Protein AF-U1HMB6-F1 (afdb_monomer_lite)

pLDDT: mean 84.93, std 17.5, range [31.3, 98.81]

Radius of gyration: 25.57 Å; chains: 1; bounding box: 62×65×77 Å

Organism: Endocarpon pusillum (strain Z07020 / HMAS-L-300199) (NCBI:txid1263415)

Secondary structure (DSSP, 8-state):
---TT--GGGGTTTTTTS-EEE-SSSS-EEEEE--HHHHHHHHHHHHTTTTTSEEEEEEEEE-----HHHHHHHHHHHHHHHHHHSGGGG-EEEEGGGTS-TTSS-TT-EEEEEE--SSHHHHHHHHHTTEEEGGGT-S---HHHHHHHHHHSS-SS-TTT-SEEEEEPPPEE-TTS-EEEEEEEEE-TTT--HHHHHHHHHHHHHHHTS-HHHHHHHHHHHHS--HHHHHHHSPPPGGGGSPP--S-HHHHHHHHHHHHHHHHHS---S-SS--TT--SS--SSPPPPP-S-TTTS--SS--SS-----PPPPPPPPP-------PPPPPPPP-PPPP------

InterPro domains:
  IPR023213 Chloramphenicol acetyltransferase-like domain superfamily [G3DSA:3.30.559.10] (6-239)

Foldseek 3Di:
DAPAPCDPLNCFPDCQQDWDWDPPDPWTKIKGFQDDVLVVLVVCCVQQLQLSWDKDKDKDWDDDPDDPVVLVLLLLLLLLLLCLLQVQQQWAWDFCVVPDDPDHYDRPTIMIMGTQDQDLVVSSVLSVVQEEALCVPDVDDDPQVVSLQCNWFGRLDDRRRGFKHKYWYDWDADPVRITMTMMMMIGRVSSDDPVRVVVSSVSSVVSSVDDPVVSSVSSVCSNPPDPVRSSVSDDGHPSVVDPNDDDDSVSSSVVVVCVVVVVVVPPDPPPPDDPPPPDPDQDPQADFDDPPDVVRGHRPDTRSDRDHDDDDPDDPPDPPPDDDDDDDDDDDPDDDDDDDDDDDD

Structure (mmCIF, N/CA/C/O backbone):
data_AF-U1HMB6-F1
#
_entry.id   AF-U1HMB6-F1
#
loop_
_atom_site.group_PDB
_atom_site.id
_atom_site.type_symbol
_atom_site.label_atom_id
_atom_site.label_alt_id
_atom_site.label_comp_id
_atom_site.label_asym_id
_atom_site.label_entity_id
_atom_site.label_seq_id
_atom_site.pdbx_PDB_ins_code
_atom_site.Cartn_x
_atom_site.Cartn_y
_atom_site.Cartn_z
_atom_site.occupancy
_atom_site.B_iso_or_equiv
_atom_site.auth_seq_id
_atom_site.auth_comp_id
_atom_site.auth_asym_id
_atom_site.auth_atom_id
_atom_site.pdbx_PDB_model_num
ATOM 1 N N . MET A 1 1 ? 15.240 -7.665 -30.618 1.00 34.88 1 MET A N 1
ATOM 2 C CA . MET A 1 1 ? 16.626 -7.614 -30.109 1.00 34.88 1 MET A CA 1
ATOM 3 C C . MET A 1 1 ? 16.615 -8.228 -28.729 1.00 34.88 1 MET A C 1
ATOM 5 O O . MET A 1 1 ? 16.086 -7.614 -27.807 1.00 34.88 1 MET A O 1
ATOM 9 N N . ASP A 1 2 ? 17.109 -9.459 -28.649 1.00 31.30 2 ASP A N 1
ATOM 10 C CA . ASP A 1 2 ? 17.228 -10.250 -27.429 1.00 31.30 2 ASP A CA 1
ATOM 11 C C . ASP A 1 2 ? 17.962 -9.481 -26.332 1.00 31.30 2 ASP A C 1
ATOM 13 O O . ASP A 1 2 ? 19.086 -9.016 -26.516 1.00 31.30 2 ASP A O 1
ATOM 17 N N . THR A 1 3 ? 17.316 -9.336 -25.178 1.00 43.94 3 THR A N 1
ATOM 18 C CA . THR A 1 3 ? 17.944 -8.855 -23.939 1.00 43.94 3 THR A CA 1
ATOM 19 C C . THR A 1 3 ? 18.344 -10.006 -23.020 1.00 43.94 3 THR A C 1
ATOM 21 O O . THR A 1 3 ? 18.588 -9.786 -21.833 1.00 43.94 3 THR A O 1
ATOM 24 N N . ASP A 1 4 ? 18.468 -11.218 -23.561 1.00 46.84 4 ASP A N 1
ATOM 25 C CA . ASP A 1 4 ? 19.085 -12.335 -22.857 1.00 46.84 4 ASP A CA 1
ATOM 26 C C . ASP A 1 4 ? 20.610 -12.183 -22.965 1.00 46.84 4 ASP A C 1
ATOM 28 O O . ASP A 1 4 ? 21.225 -12.448 -23.992 1.00 46.84 4 ASP A O 1
ATOM 32 N N . GLY A 1 5 ? 21.212 -11.599 -21.924 1.00 58.88 5 GLY A N 1
ATOM 33 C CA . GLY A 1 5 ? 22.651 -11.299 -21.866 1.00 58.88 5 GLY A CA 1
ATOM 34 C C . GLY A 1 5 ? 23.005 -9.838 -21.580 1.00 58.88 5 GLY A C 1
ATOM 35 O O . GLY A 1 5 ? 24.184 -9.495 -21.469 1.00 58.88 5 GLY A O 1
ATOM 36 N N . MET A 1 6 ? 22.020 -8.949 -21.407 1.00 67.94 6 MET A N 1
ATOM 37 C CA . MET A 1 6 ? 22.313 -7.572 -21.010 1.00 67.94 6 MET A CA 1
ATOM 38 C C . MET A 1 6 ? 22.805 -7.540 -19.557 1.00 67.94 6 MET A C 1
ATOM 40 O O . MET A 1 6 ? 22.020 -7.638 -18.612 1.00 67.94 6 MET A O 1
ATOM 44 N N . HIS A 1 7 ? 24.124 -7.390 -19.388 1.00 75.12 7 HIS A N 1
ATOM 45 C CA . HIS A 1 7 ? 24.775 -7.230 -18.088 1.00 75.12 7 HIS A CA 1
ATOM 46 C C . HIS A 1 7 ? 24.020 -6.197 -17.239 1.00 75.12 7 HIS A C 1
ATOM 48 O O . HIS A 1 7 ? 23.648 -5.140 -17.751 1.00 75.12 7 HIS A O 1
ATOM 54 N N . TRP A 1 8 ? 23.813 -6.472 -15.944 1.00 75.38 8 TRP A N 1
ATOM 55 C CA . TRP A 1 8 ? 22.971 -5.648 -15.062 1.00 75.38 8 TRP A CA 1
ATOM 56 C C . TRP A 1 8 ? 23.332 -4.158 -15.120 1.00 75.38 8 TRP A C 1
ATOM 58 O O . TRP A 1 8 ? 22.451 -3.307 -15.132 1.00 75.38 8 TRP A O 1
ATOM 68 N N . LEU A 1 9 ? 24.624 -3.837 -15.237 1.00 72.94 9 LEU A N 1
ATOM 69 C CA . LEU A 1 9 ? 25.104 -2.457 -15.318 1.00 72.94 9 LEU A CA 1
ATOM 70 C C . LEU A 1 9 ? 24.668 -1.745 -16.604 1.00 72.94 9 LEU A C 1
ATOM 72 O O . LEU A 1 9 ? 24.508 -0.530 -16.628 1.00 72.94 9 LEU A O 1
ATOM 76 N N . GLY A 1 10 ? 24.454 -2.506 -17.676 1.00 74.94 10 GLY A N 1
ATOM 77 C CA . GLY A 1 10 ? 23.929 -2.003 -18.935 1.00 74.94 10 GLY A CA 1
ATOM 78 C C . GLY A 1 10 ? 22.511 -1.453 -18.810 1.00 74.94 10 GLY A C 1
ATOM 79 O O . GLY A 1 10 ? 22.149 -0.619 -19.630 1.00 74.94 10 GLY A O 1
ATOM 80 N N . ARG A 1 11 ? 21.734 -1.874 -17.798 1.00 79.62 11 ARG A N 1
ATOM 81 C CA . ARG A 1 11 ? 20.360 -1.399 -17.546 1.00 79.62 11 ARG A CA 1
ATOM 82 C C . ARG A 1 11 ? 20.342 0.084 -17.143 1.00 79.62 11 ARG A C 1
ATOM 84 O O . ARG A 1 11 ? 19.414 0.807 -17.502 1.00 79.62 11 ARG A O 1
ATOM 91 N N . TYR A 1 12 ? 21.404 0.568 -16.500 1.00 73.94 12 TYR A N 1
ATOM 92 C CA . TYR A 1 12 ? 21.499 1.935 -15.988 1.00 73.94 12 TYR A CA 1
ATOM 93 C C . TYR A 1 12 ? 21.992 2.926 -17.048 1.00 73.94 12 TYR A C 1
ATOM 95 O O . TYR A 1 12 ? 22.834 2.601 -17.887 1.00 73.94 12 TYR A O 1
ATOM 103 N N . GLY A 1 13 ? 21.458 4.151 -17.011 1.00 67.56 13 GLY A N 1
ATOM 104 C CA . GLY A 1 13 ? 21.682 5.150 -18.066 1.00 67.56 13 GLY A CA 1
ATOM 105 C C . GLY A 1 13 ? 20.943 4.829 -19.373 1.00 67.56 13 GLY A C 1
ATOM 106 O O . GLY A 1 13 ? 21.277 5.364 -20.430 1.00 67.56 13 GLY A O 1
ATOM 107 N N . THR A 1 14 ? 19.950 3.934 -19.324 1.00 79.19 14 THR A N 1
ATOM 108 C CA . THR A 1 14 ? 19.118 3.559 -20.474 1.00 79.19 14 THR A CA 1
ATOM 109 C C . THR A 1 14 ? 17.634 3.744 -20.177 1.00 79.19 14 THR A C 1
ATOM 111 O O . THR A 1 14 ? 17.238 4.236 -19.128 1.00 79.19 14 THR A O 1
ATOM 114 N N . LYS A 1 15 ? 16.793 3.349 -21.134 1.00 84.44 15 LYS A N 1
ATOM 115 C CA . LYS A 1 15 ? 15.334 3.393 -21.044 1.00 84.44 15 LYS A CA 1
ATOM 116 C C . LYS A 1 15 ? 14.719 2.159 -20.359 1.00 84.44 15 LYS A C 1
ATOM 118 O O . LYS A 1 15 ? 13.517 1.957 -20.481 1.00 84.44 15 LYS A O 1
ATOM 123 N N . TYR A 1 16 ? 15.529 1.329 -19.700 1.00 87.06 16 TYR A N 1
ATOM 124 C CA . TYR A 1 16 ? 15.129 -0.002 -19.238 1.00 87.06 16 TYR A CA 1
ATOM 125 C C . TYR A 1 16 ? 13.972 0.010 -18.227 1.00 87.06 16 TYR A C 1
ATOM 127 O O . TYR A 1 16 ? 13.029 -0.757 -18.381 1.00 87.06 16 TYR A O 1
ATOM 135 N N . HIS A 1 17 ? 14.007 0.907 -17.237 1.00 89.75 17 HIS A N 1
ATOM 136 C CA . HIS A 1 17 ? 13.013 0.963 -16.154 1.00 89.75 17 HIS A CA 1
ATOM 137 C C . HIS A 1 17 ? 11.749 1.771 -16.491 1.00 89.75 17 HIS A C 1
ATOM 139 O O . HIS A 1 17 ? 10.935 2.063 -15.619 1.00 89.75 17 HIS A O 1
ATOM 145 N N . ARG A 1 18 ? 11.558 2.135 -17.761 1.00 92.44 18 ARG A N 1
ATOM 146 C CA . ARG A 1 18 ? 10.386 2.904 -18.181 1.00 92.44 18 ARG A CA 1
ATOM 147 C C . ARG A 1 18 ? 9.147 2.031 -18.197 1.00 92.44 18 ARG A C 1
ATOM 149 O O . ARG A 1 18 ? 9.210 0.876 -18.615 1.00 92.44 18 ARG A O 1
ATOM 156 N N . TRP A 1 19 ? 8.022 2.642 -17.846 1.00 95.81 19 TRP A N 1
ATOM 157 C CA . TRP A 1 19 ? 6.708 2.061 -18.070 1.00 95.81 19 TRP A CA 1
ATOM 158 C C . TRP A 1 19 ? 6.482 1.757 -19.549 1.00 95.81 19 TRP A C 1
ATOM 160 O O . TRP A 1 19 ? 6.738 2.588 -20.426 1.00 95.81 19 TRP A O 1
ATOM 170 N N . GLN A 1 20 ? 6.009 0.545 -19.792 1.00 94.81 20 GLN A N 1
ATOM 171 C CA . GLN A 1 20 ? 5.636 -0.005 -21.082 1.00 94.81 20 GLN A CA 1
ATOM 172 C C . GLN A 1 20 ? 4.167 -0.399 -21.016 1.00 94.81 20 GLN A C 1
ATOM 174 O O . GLN A 1 20 ? 3.676 -0.811 -19.966 1.00 94.81 20 GLN A O 1
ATOM 179 N N . GLN A 1 21 ? 3.479 -0.261 -22.140 1.00 94.44 21 GLN A N 1
ATOM 180 C CA . GLN A 1 21 ? 2.098 -0.689 -22.282 1.00 94.44 21 GLN A CA 1
ATOM 181 C C . GLN A 1 21 ? 2.079 -2.059 -22.958 1.00 94.44 21 GLN A C 1
ATOM 183 O O . GLN A 1 21 ? 2.761 -2.268 -23.964 1.00 94.44 21 GLN A O 1
ATOM 188 N N . LEU A 1 22 ? 1.308 -2.990 -22.406 1.00 92.38 22 LEU A N 1
ATOM 189 C CA . LEU A 1 22 ? 1.023 -4.272 -23.034 1.00 92.38 22 LEU A CA 1
ATOM 190 C C . LEU A 1 22 ? -0.261 -4.129 -23.860 1.00 92.38 22 LEU A C 1
ATOM 192 O O . LEU A 1 22 ? -1.325 -3.860 -23.313 1.00 92.38 22 LEU A O 1
ATOM 196 N N . HIS A 1 23 ? -0.162 -4.298 -25.180 1.00 79.44 23 HIS A N 1
ATOM 197 C CA . HIS A 1 23 ? -1.289 -4.130 -26.112 1.00 79.44 23 HIS A CA 1
ATOM 198 C C . HIS A 1 23 ? -2.075 -5.424 -26.382 1.00 79.44 23 HIS A C 1
ATOM 200 O O . HIS A 1 23 ? -2.928 -5.455 -27.264 1.00 79.44 23 HIS A O 1
ATOM 206 N N . ASN A 1 24 ? -1.786 -6.497 -25.644 1.00 70.50 24 ASN A N 1
ATOM 207 C CA . ASN A 1 24 ? -2.216 -7.851 -26.002 1.00 70.50 24 ASN A CA 1
ATOM 208 C C . ASN A 1 24 ? -3.304 -8.407 -25.065 1.00 70.50 24 ASN A C 1
ATOM 210 O O . ASN A 1 24 ? -3.700 -9.560 -25.212 1.00 70.50 24 ASN A O 1
ATOM 214 N N . SER A 1 25 ? -3.761 -7.616 -24.094 1.00 64.44 25 SER A N 1
ATOM 215 C CA . SER A 1 25 ? -4.743 -8.005 -23.079 1.00 64.44 25 SER A CA 1
ATOM 216 C C . SER A 1 25 ? -6.083 -7.301 -23.298 1.00 64.44 25 SER A C 1
ATOM 218 O O . SER A 1 25 ? -6.142 -6.188 -23.814 1.00 64.44 25 SER A O 1
ATOM 220 N N . SER A 1 26 ? -7.175 -7.944 -22.870 1.00 75.75 26 SER A N 1
ATOM 221 C CA . SER A 1 26 ? -8.524 -7.354 -22.832 1.00 75.75 26 SER A CA 1
ATOM 222 C C . SER A 1 26 ? -8.619 -6.120 -21.924 1.00 75.75 26 SER A C 1
ATOM 224 O O . SER A 1 26 ? -9.571 -5.353 -22.035 1.00 75.75 26 SER A O 1
ATOM 226 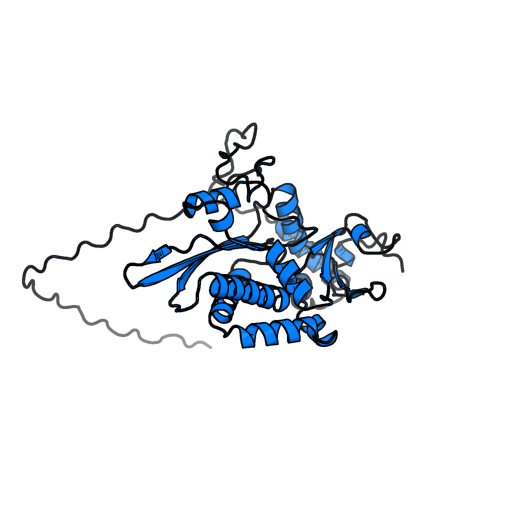N N . ALA A 1 27 ? -7.632 -5.927 -21.046 1.00 83.06 27 ALA A N 1
ATOM 227 C CA . ALA A 1 27 ? -7.462 -4.757 -20.197 1.00 83.06 27 ALA A CA 1
ATOM 228 C C . ALA A 1 27 ? -6.172 -4.005 -20.556 1.00 83.06 27 ALA A C 1
ATOM 230 O O . ALA A 1 27 ? -5.174 -4.603 -20.963 1.00 83.06 27 ALA A O 1
ATOM 231 N N . GLU A 1 28 ? -6.182 -2.683 -20.389 1.00 91.62 28 GLU A N 1
ATOM 232 C CA . GLU A 1 28 ? -4.991 -1.853 -20.550 1.00 91.62 28 GLU A CA 1
ATOM 233 C C . GLU A 1 28 ? -4.020 -2.106 -19.385 1.00 91.62 28 GLU A C 1
ATOM 235 O O . GLU A 1 28 ? -4.278 -1.691 -18.254 1.00 91.62 28 GLU A O 1
ATOM 240 N N . THR A 1 29 ? -2.892 -2.758 -19.674 1.00 94.69 29 THR A N 1
ATOM 241 C CA . THR A 1 29 ? -1.879 -3.115 -18.672 1.00 94.69 29 THR A CA 1
ATOM 242 C C . THR A 1 29 ? -0.597 -2.321 -18.891 1.00 94.69 29 THR A C 1
ATOM 244 O O . THR A 1 29 ? -0.027 -2.303 -19.984 1.00 94.69 29 THR A O 1
ATOM 247 N N . TRP A 1 30 ? -0.111 -1.690 -17.827 1.00 96.50 30 TRP A N 1
ATOM 248 C CA . TRP A 1 30 ? 1.166 -0.991 -17.778 1.00 96.50 30 TRP A CA 1
ATOM 249 C C . TRP A 1 30 ? 2.135 -1.752 -16.889 1.00 96.50 30 TRP A C 1
ATOM 251 O O . TRP A 1 30 ? 1.778 -2.188 -15.798 1.00 96.50 30 TRP A O 1
ATOM 261 N N . TYR A 1 31 ? 3.381 -1.887 -17.329 1.00 96.31 31 TYR A N 1
ATOM 262 C CA . TYR A 1 31 ? 4.401 -2.571 -16.548 1.00 96.31 31 TYR A CA 1
ATOM 263 C C . TYR A 1 31 ? 5.766 -1.897 -16.643 1.00 96.31 31 TYR A C 1
ATOM 265 O O . TYR A 1 31 ? 6.100 -1.265 -17.647 1.00 96.31 31 TYR A O 1
ATOM 273 N N . ARG A 1 32 ? 6.588 -2.060 -15.606 1.00 95.31 32 ARG A N 1
ATOM 274 C CA . ARG A 1 32 ? 8.020 -1.737 -15.655 1.00 95.31 32 ARG A CA 1
ATOM 275 C C . ARG A 1 32 ? 8.835 -2.696 -14.792 1.00 95.31 32 ARG A C 1
ATOM 277 O O . ARG A 1 32 ? 8.316 -3.185 -13.790 1.00 95.31 32 ARG A O 1
ATOM 284 N N . PRO A 1 33 ? 10.110 -2.947 -15.129 1.00 93.88 33 PRO A N 1
ATOM 285 C CA . PRO A 1 33 ? 11.001 -3.678 -14.238 1.00 93.88 33 PRO A CA 1
ATOM 286 C C . PRO A 1 33 ? 11.133 -2.972 -12.886 1.00 93.88 33 PRO A C 1
ATOM 288 O O . PRO A 1 33 ? 11.296 -1.744 -12.840 1.00 93.88 33 PRO A O 1
ATOM 291 N N . ILE A 1 34 ? 11.136 -3.756 -11.808 1.00 93.31 34 ILE A N 1
ATOM 292 C CA . ILE A 1 34 ? 11.484 -3.273 -10.471 1.00 93.31 34 ILE A CA 1
ATOM 293 C C . ILE A 1 34 ? 12.938 -2.766 -10.492 1.00 93.31 34 ILE A C 1
ATOM 295 O O . ILE A 1 34 ? 13.838 -3.386 -11.073 1.00 93.31 34 ILE A O 1
ATOM 299 N N . GLY A 1 35 ? 13.147 -1.588 -9.911 1.00 89.44 35 GLY A N 1
ATOM 300 C CA . GLY A 1 35 ? 14.435 -0.927 -9.760 1.00 89.44 35 GLY A CA 1
ATOM 301 C C . GLY A 1 35 ? 15.370 -1.660 -8.800 1.00 89.44 35 GLY A C 1
ATOM 302 O O . GLY A 1 35 ? 15.044 -2.677 -8.193 1.00 89.44 35 GLY A O 1
ATOM 303 N N . LEU A 1 36 ? 16.577 -1.137 -8.634 1.00 84.69 36 LEU A N 1
ATOM 304 C CA . LEU A 1 36 ? 17.588 -1.706 -7.753 1.00 84.69 36 LEU A CA 1
ATOM 305 C C . LEU A 1 36 ? 17.169 -1.662 -6.288 1.00 84.69 36 LEU A C 1
ATOM 307 O O . LEU A 1 36 ? 17.283 -2.665 -5.593 1.00 84.69 36 LEU A O 1
ATOM 311 N N . VAL A 1 37 ? 16.768 -0.482 -5.818 1.00 86.00 37 VAL A N 1
ATOM 312 C CA . VAL A 1 37 ? 16.394 -0.264 -4.414 1.00 86.00 37 VAL A CA 1
ATOM 313 C C . VAL A 1 37 ? 15.059 -0.932 -4.128 1.00 86.00 37 VAL A C 1
ATOM 315 O O . VAL A 1 37 ? 14.948 -1.678 -3.163 1.00 86.00 37 VAL A O 1
ATOM 318 N N . GLU A 1 38 ? 14.097 -0.743 -5.026 1.00 93.44 38 GLU A N 1
ATOM 319 C CA . GLU A 1 38 ? 12.795 -1.406 -4.991 1.00 93.44 38 GLU A CA 1
ATOM 320 C C . GLU A 1 38 ? 12.972 -2.934 -4.922 1.00 93.44 38 GLU A C 1
ATOM 322 O O . GLU A 1 38 ? 12.384 -3.590 -4.074 1.00 93.44 38 GLU A O 1
ATOM 327 N N . GLY A 1 39 ? 13.885 -3.502 -5.718 1.00 91.75 39 GLY A N 1
ATOM 328 C CA . GLY A 1 39 ? 14.157 -4.939 -5.741 1.00 91.75 39 GLY A CA 1
ATOM 329 C C . GLY A 1 39 ? 14.891 -5.470 -4.509 1.00 91.75 39 GLY A C 1
ATOM 330 O O . GLY A 1 39 ? 14.830 -6.669 -4.238 1.00 91.75 39 GLY A O 1
ATOM 331 N N . LEU A 1 40 ? 15.594 -4.616 -3.757 1.00 89.56 40 LEU A N 1
ATOM 332 C CA . LEU A 1 40 ? 16.117 -4.997 -2.442 1.00 89.56 40 LEU A CA 1
ATOM 333 C C . LEU A 1 40 ? 14.964 -5.152 -1.448 1.00 89.56 40 LEU A C 1
ATOM 335 O O . LEU A 1 40 ? 14.908 -6.172 -0.770 1.00 89.56 40 LEU A O 1
ATOM 339 N N . PHE A 1 41 ? 14.036 -4.192 -1.417 1.00 93.81 41 PHE A N 1
ATOM 340 C CA . PHE A 1 41 ? 12.875 -4.235 -0.527 1.00 93.81 41 PHE A CA 1
ATOM 341 C C . PHE A 1 41 ? 11.863 -5.319 -0.905 1.00 93.81 41 PHE A C 1
ATOM 343 O O . PHE A 1 41 ? 11.350 -5.977 -0.010 1.00 93.81 41 PHE A O 1
ATOM 350 N N . ASP A 1 42 ? 11.643 -5.587 -2.194 1.00 94.31 42 ASP A N 1
ATOM 351 C CA . ASP A 1 42 ? 10.793 -6.701 -2.645 1.00 94.31 42 ASP A CA 1
ATOM 352 C C . ASP A 1 42 ? 11.344 -8.045 -2.170 1.00 94.31 42 ASP A C 1
ATOM 354 O O . ASP A 1 42 ? 10.623 -8.865 -1.601 1.00 94.31 42 ASP A O 1
ATOM 358 N N . ARG A 1 43 ? 12.658 -8.257 -2.298 1.00 91.94 43 ARG A N 1
ATOM 359 C CA . ARG A 1 43 ? 13.297 -9.475 -1.787 1.00 91.94 43 ARG A CA 1
ATOM 360 C C . ARG A 1 43 ? 13.256 -9.552 -0.270 1.00 91.94 43 ARG A C 1
ATOM 362 O O . ARG A 1 43 ? 13.025 -10.643 0.242 1.00 91.94 43 ARG A O 1
ATOM 369 N N . ASP A 1 44 ? 13.502 -8.451 0.427 1.00 91.38 44 ASP A N 1
ATOM 370 C CA . ASP A 1 44 ? 13.476 -8.435 1.889 1.00 91.38 44 ASP A CA 1
ATOM 371 C C . ASP A 1 44 ? 12.056 -8.690 2.415 1.00 91.38 44 ASP A C 1
ATOM 373 O O . ASP A 1 44 ? 11.862 -9.531 3.283 1.00 91.38 44 ASP A O 1
ATOM 377 N N . GLY A 1 45 ? 11.036 -8.086 1.803 1.00 92.44 45 GLY A N 1
ATOM 378 C CA . GLY A 1 45 ? 9.633 -8.351 2.113 1.00 92.44 45 GLY A CA 1
ATOM 379 C C . GLY A 1 45 ? 9.224 -9.801 1.838 1.00 92.44 45 GLY A C 1
ATOM 380 O O . GLY A 1 45 ? 8.584 -10.424 2.681 1.00 92.44 45 GLY A O 1
ATOM 381 N N . MET A 1 46 ? 9.623 -10.380 0.698 1.00 92.00 46 MET A N 1
ATOM 382 C CA . MET A 1 46 ? 9.280 -11.769 0.357 1.00 92.00 46 MET A CA 1
ATOM 383 C C . MET A 1 46 ? 9.979 -12.807 1.243 1.00 92.00 46 MET A C 1
ATOM 385 O O . MET A 1 46 ? 9.344 -13.774 1.650 1.00 92.00 46 MET A O 1
ATOM 389 N N . HIS A 1 47 ? 11.277 -12.649 1.524 1.00 91.06 47 HIS A N 1
ATOM 390 C CA . HIS A 1 47 ? 12.047 -13.648 2.285 1.00 91.06 47 HIS A CA 1
ATOM 391 C C . HIS A 1 47 ? 12.049 -13.382 3.796 1.00 91.06 47 HIS A C 1
ATOM 393 O O . HIS A 1 47 ? 12.293 -14.296 4.581 1.00 91.06 47 HIS A O 1
ATOM 399 N N . GLY A 1 48 ? 11.809 -12.136 4.197 1.00 91.81 48 GLY A N 1
ATOM 400 C CA . GLY A 1 48 ? 11.690 -11.695 5.583 1.00 91.81 48 GLY A CA 1
ATOM 401 C C . GLY A 1 48 ? 10.253 -11.680 6.095 1.00 91.81 48 GLY A C 1
ATOM 402 O O . GLY A 1 48 ? 10.034 -11.235 7.212 1.00 91.81 48 GLY A O 1
ATOM 403 N N . GLU A 1 49 ? 9.278 -12.161 5.316 1.00 94.56 49 GLU A N 1
ATOM 404 C CA . GLU A 1 49 ? 7.856 -12.185 5.698 1.00 94.56 49 GLU A CA 1
ATOM 405 C C . GLU A 1 49 ? 7.326 -10.791 6.088 1.00 94.56 49 GLU A C 1
ATOM 407 O O . GLU A 1 49 ? 6.601 -10.628 7.062 1.00 94.56 49 GLU A O 1
ATOM 412 N N . GLY A 1 50 ? 7.705 -9.766 5.320 1.00 92.44 50 GLY A N 1
ATOM 413 C CA . GLY A 1 50 ? 7.243 -8.391 5.516 1.00 92.44 50 GLY A CA 1
ATOM 414 C C . GLY A 1 50 ? 8.002 -7.587 6.575 1.00 92.44 50 GLY A C 1
ATOM 415 O O . GLY A 1 50 ? 7.594 -6.471 6.877 1.00 92.44 50 GLY A O 1
ATOM 416 N N . THR A 1 51 ? 9.132 -8.072 7.110 1.00 88.69 51 THR A N 1
ATOM 417 C CA . THR A 1 51 ? 9.926 -7.329 8.119 1.00 88.69 51 THR A CA 1
ATOM 418 C C . THR A 1 51 ? 10.369 -5.937 7.679 1.00 88.69 51 THR A C 1
ATOM 420 O O . THR A 1 51 ? 10.610 -5.077 8.523 1.00 88.69 51 THR A O 1
ATOM 423 N N . ALA A 1 52 ? 10.511 -5.725 6.371 1.00 90.00 52 ALA A N 1
ATOM 424 C CA . ALA A 1 52 ? 10.874 -4.436 5.800 1.00 90.00 52 ALA A CA 1
ATOM 425 C C . ALA A 1 52 ? 9.674 -3.578 5.408 1.00 90.00 52 ALA A C 1
ATOM 427 O O . ALA A 1 52 ? 9.879 -2.415 5.078 1.00 90.00 52 ALA A O 1
ATOM 428 N N . ASP A 1 53 ? 8.454 -4.122 5.414 1.00 95.50 53 ASP A N 1
ATOM 429 C CA . ASP A 1 53 ? 7.261 -3.388 5.005 1.00 95.50 53 ASP A CA 1
ATOM 430 C C . ASP A 1 53 ? 7.012 -2.191 5.931 1.00 95.50 53 ASP A C 1
ATOM 432 O O . ASP A 1 53 ? 7.286 -2.207 7.137 1.00 95.50 53 ASP A O 1
ATOM 436 N N . VAL A 1 54 ? 6.474 -1.122 5.353 1.00 96.06 54 VAL A N 1
ATOM 437 C CA . VAL A 1 54 ? 6.152 0.091 6.093 1.00 96.06 54 VAL A CA 1
ATOM 438 C C . VAL A 1 54 ? 4.812 -0.115 6.785 1.00 96.06 54 VAL A C 1
ATOM 440 O O . VAL A 1 54 ? 3.765 -0.175 6.141 1.00 96.06 54 VAL A O 1
ATOM 443 N N . ASN A 1 55 ? 4.864 -0.217 8.109 1.00 95.69 55 ASN A N 1
ATOM 444 C CA . ASN A 1 55 ? 3.704 -0.339 8.981 1.00 95.69 55 ASN A CA 1
ATOM 445 C C . ASN A 1 55 ? 3.451 1.011 9.652 1.00 95.69 55 ASN A C 1
ATOM 447 O O . ASN A 1 55 ? 4.379 1.612 10.201 1.00 95.69 55 ASN A O 1
ATOM 451 N N . THR A 1 56 ? 2.216 1.503 9.608 1.00 96.62 56 THR A N 1
ATOM 452 C CA . THR A 1 56 ? 1.848 2.769 10.252 1.00 96.62 56 THR A CA 1
ATOM 453 C C . THR A 1 56 ? 0.460 2.703 10.868 1.00 96.62 56 THR A C 1
ATOM 455 O O . THR A 1 56 ? -0.483 2.195 10.263 1.00 96.62 56 THR A O 1
ATOM 458 N N . LEU A 1 57 ? 0.339 3.260 12.074 1.00 96.94 57 LEU A N 1
ATOM 459 C CA . LEU A 1 57 ? -0.928 3.471 12.765 1.00 96.94 57 LEU A CA 1
ATOM 460 C C . LEU A 1 57 ? -1.391 4.915 12.539 1.00 96.94 57 LEU A C 1
ATOM 462 O O . LEU A 1 57 ? -0.784 5.862 13.038 1.00 96.94 57 LEU A O 1
ATOM 466 N N . LEU A 1 58 ? -2.474 5.073 11.786 1.00 97.44 58 LEU A N 1
ATOM 467 C CA . LEU A 1 58 ? -3.191 6.330 11.620 1.00 97.44 58 LEU A CA 1
ATOM 468 C C . LEU A 1 58 ? -4.262 6.436 12.706 1.00 97.44 58 LEU A C 1
ATOM 470 O O . LEU A 1 58 ? -5.093 5.541 12.831 1.00 97.44 58 LEU A O 1
ATOM 474 N N . GLY A 1 59 ? -4.271 7.534 13.459 1.00 96.94 59 GLY A N 1
ATOM 475 C CA . GLY A 1 59 ? -5.313 7.846 14.438 1.00 96.94 59 GLY A CA 1
ATOM 476 C C . GLY A 1 59 ? -5.915 9.224 14.181 1.00 96.94 59 GLY A C 1
ATOM 477 O O . GLY A 1 59 ? -5.180 10.186 13.958 1.00 96.94 59 GLY A O 1
ATOM 478 N N . ALA A 1 60 ? -7.241 9.326 14.219 1.00 96.81 60 ALA A N 1
ATOM 479 C CA . ALA A 1 60 ? -7.972 10.582 14.088 1.00 96.81 60 ALA A CA 1
ATOM 480 C C . ALA A 1 60 ? -9.254 10.562 14.931 1.00 96.81 60 ALA A C 1
ATOM 482 O O . ALA A 1 60 ? -9.828 9.507 15.184 1.00 96.81 60 ALA A O 1
ATOM 483 N N . GLN A 1 61 ? -9.728 11.736 15.341 1.00 96.75 61 GLN A N 1
ATOM 484 C CA . GLN A 1 61 ? -11.081 11.881 15.877 1.00 96.75 61 GLN A CA 1
ATOM 485 C C . GLN A 1 61 ? -12.038 12.209 14.732 1.00 96.75 61 GLN A C 1
ATOM 487 O O . GLN A 1 61 ? -11.762 13.095 13.923 1.00 96.75 61 GLN A O 1
ATOM 492 N N . LEU A 1 62 ? -13.163 11.508 14.677 1.00 95.25 62 LEU A N 1
ATOM 493 C CA . LEU A 1 62 ? -14.236 11.714 13.718 1.00 95.25 62 LEU A CA 1
ATOM 494 C C . LEU A 1 62 ? -15.443 12.329 14.417 1.00 95.25 62 LEU A C 1
ATOM 496 O O . LEU A 1 62 ? -15.907 11.832 15.441 1.00 95.25 62 LEU A O 1
ATOM 500 N N . SER A 1 63 ? -15.979 13.380 13.810 1.00 96.12 63 SER A N 1
ATOM 501 C CA . SER A 1 63 ? -17.326 13.868 14.083 1.00 96.12 63 SER A CA 1
ATOM 502 C C . SER A 1 63 ? -18.180 13.529 12.872 1.00 96.12 63 SER A C 1
ATOM 504 O O . SER A 1 63 ? -17.842 13.929 11.755 1.00 96.12 63 SER A O 1
ATOM 506 N N . THR A 1 64 ? -19.232 12.740 13.061 1.00 95.56 64 THR A N 1
ATOM 507 C CA . THR A 1 64 ? -20.115 12.336 11.969 1.00 95.56 64 THR A CA 1
ATOM 508 C C . THR A 1 64 ? -21.497 11.981 12.494 1.00 95.56 64 THR A C 1
ATOM 510 O O . THR A 1 64 ? -21.636 11.429 13.579 1.00 95.56 64 THR A O 1
ATOM 513 N N . ASP A 1 65 ? -22.498 12.311 11.692 1.00 95.56 65 ASP A N 1
ATOM 514 C CA . ASP A 1 65 ? -23.905 11.932 11.807 1.00 95.56 65 ASP A CA 1
ATOM 515 C C . ASP A 1 65 ? -24.266 10.761 10.873 1.00 95.56 65 ASP A C 1
ATOM 517 O O . ASP A 1 65 ? -25.433 10.407 10.733 1.00 95.56 65 ASP A O 1
ATOM 521 N N . MET A 1 66 ? -23.275 10.174 10.190 1.00 96.94 66 MET A N 1
ATOM 522 C CA . MET A 1 66 ? -23.496 9.073 9.258 1.00 96.94 66 MET A CA 1
ATOM 523 C C . MET A 1 66 ? -23.796 7.781 10.008 1.00 96.94 66 MET A C 1
ATOM 525 O O . MET A 1 66 ? -23.076 7.405 10.932 1.00 96.94 66 MET A O 1
ATOM 529 N N . GLU A 1 67 ? -24.784 7.044 9.507 1.00 96.94 67 GLU A N 1
ATOM 530 C CA . GLU A 1 67 ? -25.015 5.661 9.916 1.00 96.94 67 GLU A CA 1
ATOM 531 C C . GLU A 1 67 ? -23.753 4.800 9.700 1.00 96.94 67 GLU A C 1
ATOM 533 O O . GLU A 1 67 ? -23.034 5.002 8.708 1.00 96.94 67 GLU A O 1
ATOM 538 N N . PRO A 1 68 ? -23.479 3.802 10.563 1.00 95.56 68 PRO A N 1
ATOM 539 C CA . PRO A 1 68 ? -22.252 3.007 10.498 1.00 95.56 68 PRO A CA 1
ATOM 540 C C . PRO A 1 68 ? -21.965 2.389 9.123 1.00 95.56 68 PRO A C 1
ATOM 542 O O . PRO A 1 68 ? -20.838 2.466 8.633 1.00 95.56 68 PRO A O 1
ATOM 545 N N . GLU A 1 69 ? -22.979 1.846 8.446 1.00 97.25 69 GLU A N 1
ATOM 546 C CA . GLU A 1 69 ? -22.822 1.253 7.109 1.00 97.25 69 GLU A CA 1
ATOM 547 C C . GLU A 1 69 ? -22.473 2.291 6.034 1.00 97.25 69 GLU A C 1
ATOM 549 O O . GLU A 1 69 ? -21.667 2.038 5.133 1.00 97.25 69 GLU A O 1
ATOM 554 N N . VAL A 1 70 ? -23.018 3.504 6.153 1.00 98.19 70 VAL A N 1
ATOM 555 C CA . VAL A 1 70 ? -22.708 4.614 5.243 1.00 98.19 70 VAL A CA 1
ATOM 556 C C . VAL A 1 70 ? -21.265 5.075 5.449 1.00 98.19 70 VAL A C 1
ATOM 558 O O . VAL A 1 70 ? -20.545 5.302 4.471 1.00 98.19 70 VAL A O 1
ATOM 561 N N . LEU A 1 71 ? -20.809 5.152 6.703 1.00 97.94 71 LEU A N 1
ATOM 562 C CA . LEU A 1 71 ? -19.421 5.469 7.035 1.00 97.94 71 LEU A CA 1
ATOM 563 C C . LEU A 1 71 ? -18.455 4.398 6.507 1.00 97.94 71 LEU A C 1
ATOM 565 O O . LEU A 1 71 ? -17.450 4.740 5.881 1.00 97.94 71 LEU A O 1
ATOM 569 N N . ARG A 1 72 ? -18.771 3.109 6.681 1.00 98.25 72 ARG A N 1
ATOM 570 C CA . ARG A 1 72 ? -17.970 1.993 6.145 1.00 98.25 72 ARG A CA 1
ATOM 571 C C . ARG A 1 72 ? -17.852 2.065 4.625 1.00 98.25 72 ARG A C 1
ATOM 573 O O . ARG A 1 72 ? -16.742 2.008 4.090 1.00 98.25 72 ARG A O 1
ATOM 580 N N . ARG A 1 73 ? -18.971 2.288 3.927 1.00 98.38 73 ARG A N 1
ATOM 581 C CA . ARG A 1 73 ? -18.985 2.503 2.472 1.00 98.38 73 ARG A CA 1
ATOM 582 C C . ARG A 1 73 ? -18.102 3.683 2.072 1.00 98.38 73 ARG A C 1
ATOM 584 O O . ARG A 1 73 ? -17.337 3.578 1.116 1.00 98.38 73 ARG A O 1
ATOM 591 N N . LYS A 1 74 ? -18.173 4.795 2.806 1.00 98.62 74 LYS A N 1
ATOM 592 C CA . LYS A 1 74 ? -17.343 5.980 2.559 1.00 98.62 74 LYS A CA 1
ATOM 593 C C . LYS A 1 74 ? -15.853 5.691 2.735 1.00 98.62 74 LYS A C 1
ATOM 595 O O . LYS A 1 74 ? -15.066 6.111 1.891 1.00 98.62 74 LYS A O 1
ATOM 600 N N . ILE A 1 75 ? -15.472 4.961 3.784 1.00 98.69 75 ILE A N 1
ATOM 601 C CA . ILE A 1 75 ? -14.084 4.547 4.038 1.00 98.69 75 ILE A CA 1
ATOM 602 C C . ILE A 1 75 ? -13.564 3.679 2.886 1.00 98.69 75 ILE A C 1
ATOM 604 O O . ILE A 1 75 ? -12.508 3.982 2.330 1.00 98.69 75 ILE A O 1
ATOM 608 N N . LEU A 1 76 ? -14.333 2.665 2.467 1.00 98.81 76 LEU A N 1
ATOM 609 C CA . LEU A 1 76 ? -13.984 1.815 1.324 1.00 98.81 76 LEU A CA 1
ATOM 610 C C . LEU A 1 76 ? -13.812 2.636 0.040 1.00 98.81 76 LEU A C 1
ATOM 612 O O . LEU A 1 76 ? -12.852 2.444 -0.706 1.00 98.81 76 LEU A O 1
ATOM 616 N N . LEU A 1 77 ? -14.720 3.575 -0.220 1.00 98.75 77 LEU A N 1
ATOM 617 C CA . LEU A 1 77 ? -14.673 4.391 -1.428 1.00 98.75 77 LEU A CA 1
ATOM 618 C C . LEU A 1 77 ? -13.498 5.380 -1.409 1.00 98.75 77 LEU A C 1
ATOM 620 O O . LEU A 1 77 ? -12.836 5.566 -2.428 1.00 98.75 77 LEU A O 1
ATOM 624 N N . ALA A 1 78 ? -13.184 5.961 -0.248 1.00 98.81 78 ALA A N 1
ATOM 625 C CA . ALA A 1 78 ? -11.994 6.785 -0.056 1.00 98.81 78 ALA A CA 1
ATOM 626 C C . ALA A 1 78 ? -10.708 5.973 -0.276 1.00 98.81 78 ALA A C 1
ATOM 628 O O . ALA A 1 78 ? -9.800 6.443 -0.960 1.00 98.81 78 ALA A O 1
ATOM 629 N N . TRP A 1 79 ? -10.644 4.738 0.236 1.00 98.81 79 TRP A N 1
ATOM 630 C CA . TRP A 1 79 ? -9.515 3.833 0.008 1.00 98.81 79 TRP A CA 1
ATOM 631 C C . TRP A 1 79 ? -9.386 3.472 -1.473 1.00 98.81 79 TRP A C 1
ATOM 633 O O . TRP A 1 79 ? -8.301 3.578 -2.042 1.00 98.81 79 TRP A O 1
ATOM 643 N N . THR A 1 80 ? -10.505 3.159 -2.129 1.00 98.75 80 THR A N 1
ATOM 644 C CA . THR A 1 80 ? -10.569 2.908 -3.576 1.00 98.75 80 THR A CA 1
ATOM 645 C C . THR A 1 80 ? -9.978 4.085 -4.350 1.00 98.75 80 THR A C 1
ATOM 647 O O . THR A 1 80 ? -9.018 3.928 -5.101 1.00 98.75 80 THR A O 1
ATOM 650 N N . VAL A 1 81 ? -10.488 5.298 -4.128 1.00 98.75 81 VAL A N 1
ATOM 651 C CA . VAL A 1 81 ? -10.008 6.503 -4.814 1.00 98.75 81 VAL A CA 1
ATOM 652 C C . VAL A 1 81 ? -8.517 6.741 -4.554 1.00 98.75 81 VAL A C 1
ATOM 654 O O . VAL A 1 81 ? -7.777 7.003 -5.506 1.00 98.75 81 VAL A O 1
ATOM 657 N N . LEU A 1 82 ? -8.053 6.583 -3.310 1.00 98.75 82 LEU A N 1
ATOM 658 C CA . LEU A 1 82 ? -6.644 6.740 -2.950 1.00 98.75 82 LEU A CA 1
ATOM 659 C C . LEU A 1 82 ? -5.745 5.772 -3.732 1.00 98.75 82 LEU A C 1
ATOM 661 O O . LEU A 1 82 ? -4.748 6.210 -4.310 1.00 98.75 82 LEU A O 1
ATOM 665 N N . ARG A 1 83 ? -6.105 4.480 -3.782 1.00 98.12 83 ARG A N 1
ATOM 666 C CA . ARG A 1 83 ? -5.311 3.435 -4.455 1.00 98.12 83 ARG A CA 1
ATOM 667 C C . ARG A 1 83 ? -5.147 3.685 -5.948 1.00 98.12 83 ARG A C 1
ATOM 669 O O . ARG A 1 83 ? -4.097 3.391 -6.518 1.00 98.12 83 ARG A O 1
ATOM 676 N N . PHE A 1 84 ? -6.183 4.222 -6.584 1.00 97.56 84 PHE A N 1
ATOM 677 C CA . PHE A 1 84 ? -6.143 4.510 -8.011 1.00 97.56 84 PHE A CA 1
ATOM 678 C C . PHE A 1 84 ? -5.547 5.889 -8.309 1.00 97.56 84 PHE A C 1
ATOM 680 O O . PHE A 1 84 ? -4.933 6.063 -9.356 1.00 97.56 84 PHE A O 1
ATOM 687 N N . GLN A 1 85 ? -5.630 6.874 -7.413 1.00 97.88 85 GLN A N 1
ATOM 688 C CA . GLN A 1 85 ? -4.872 8.124 -7.566 1.00 97.88 85 GLN A CA 1
ATOM 689 C C . GLN A 1 85 ? -3.364 7.895 -7.400 1.00 97.88 85 GLN A C 1
ATOM 691 O O . GLN A 1 85 ? -2.581 8.423 -8.189 1.00 97.88 85 GLN A O 1
ATOM 696 N N . HIS A 1 86 ? -2.970 7.059 -6.436 1.00 97.69 86 HIS A N 1
ATOM 697 C CA . HIS A 1 86 ? -1.587 6.653 -6.179 1.00 97.69 86 HIS A CA 1
ATOM 698 C C . HIS A 1 86 ? -1.346 5.233 -6.691 1.00 97.69 86 HIS A C 1
ATOM 700 O O . HIS A 1 86 ? -1.260 4.291 -5.914 1.00 97.69 86 HIS A O 1
ATOM 706 N N . VAL A 1 87 ? -1.229 5.093 -8.012 1.00 96.50 87 VAL A N 1
ATOM 707 C CA . VAL A 1 87 ? -1.262 3.820 -8.765 1.00 96.50 87 VAL A CA 1
ATOM 708 C C . VAL A 1 87 ? -0.359 2.687 -8.255 1.00 96.50 87 VAL A C 1
ATOM 710 O O . VAL A 1 87 ? -0.645 1.528 -8.527 1.00 96.50 87 VAL A O 1
ATOM 713 N N . LEU A 1 88 ? 0.706 2.964 -7.495 1.00 97.44 88 LEU A N 1
ATOM 714 C CA . LEU A 1 88 ? 1.500 1.892 -6.881 1.00 97.44 88 LEU A CA 1
ATOM 715 C C . LEU A 1 88 ? 0.755 1.148 -5.760 1.00 97.44 88 LEU A C 1
ATOM 717 O O . LEU A 1 88 ? 1.008 -0.033 -5.558 1.00 97.44 88 LEU A O 1
ATOM 721 N N . LEU A 1 89 ? -0.212 1.779 -5.088 1.00 97.94 89 LEU A N 1
ATOM 722 C CA . LEU A 1 89 ? -1.109 1.113 -4.133 1.00 97.94 89 LEU A CA 1
ATOM 723 C C . LEU A 1 89 ? -2.070 0.110 -4.809 1.00 97.94 89 LEU A C 1
ATOM 725 O O . LEU A 1 89 ? -2.653 -0.745 -4.136 1.00 97.94 89 LEU A O 1
ATOM 729 N N . SER A 1 90 ? -2.259 0.226 -6.129 1.00 97.00 90 SER A N 1
ATOM 730 C CA . SER A 1 90 ? -2.981 -0.734 -6.981 1.00 97.00 90 SER A CA 1
ATOM 731 C C . SER A 1 90 ? -2.054 -1.602 -7.839 1.00 97.00 90 SER A C 1
ATOM 733 O O . SER A 1 90 ? -2.522 -2.423 -8.621 1.00 97.00 90 SER A O 1
ATOM 735 N N . ALA A 1 91 ? -0.735 -1.473 -7.676 1.00 97.56 91 ALA A N 1
ATOM 736 C CA . ALA A 1 91 ? 0.218 -2.291 -8.407 1.00 97.56 91 ALA A CA 1
ATOM 737 C C . ALA A 1 91 ? 0.374 -3.690 -7.792 1.00 97.56 91 ALA A C 1
ATOM 739 O O . ALA A 1 91 ? 0.123 -3.926 -6.606 1.00 97.56 91 ALA A O 1
ATOM 740 N N . ARG A 1 92 ? 0.860 -4.604 -8.630 1.00 97.62 92 ARG A N 1
ATOM 741 C CA . ARG A 1 92 ? 1.325 -5.950 -8.275 1.00 97.62 92 ARG A CA 1
ATOM 742 C C . ARG A 1 92 ? 2.797 -6.081 -8.630 1.00 97.62 92 ARG A C 1
ATOM 744 O O . ARG A 1 92 ? 3.249 -5.448 -9.583 1.00 97.62 92 ARG A O 1
ATOM 751 N N . ALA A 1 93 ? 3.520 -6.930 -7.912 1.00 96.94 93 ALA A N 1
ATOM 752 C CA . ALA A 1 93 ? 4.886 -7.309 -8.240 1.00 96.94 93 ALA A CA 1
ATOM 753 C C . ALA A 1 93 ? 4.912 -8.759 -8.746 1.00 96.94 93 ALA A C 1
ATOM 755 O O . ALA A 1 93 ? 4.810 -9.712 -7.966 1.00 96.94 93 ALA A O 1
ATOM 756 N N . LEU A 1 94 ? 5.044 -8.916 -10.065 1.00 95.75 94 LEU A N 1
ATOM 757 C CA . LEU A 1 94 ? 4.944 -10.199 -10.768 1.00 95.75 94 LEU A CA 1
ATOM 758 C C . LEU A 1 94 ? 6.279 -10.623 -11.370 1.00 95.75 94 LEU A C 1
ATOM 760 O O . LEU A 1 94 ? 7.097 -9.779 -11.751 1.00 95.75 94 LEU A O 1
ATOM 764 N N . CYS A 1 95 ? 6.491 -11.934 -11.485 1.00 92.94 95 CYS A N 1
ATOM 765 C CA . CYS A 1 95 ? 7.550 -12.444 -12.340 1.00 92.94 95 CYS A CA 1
ATOM 766 C C . CYS A 1 95 ? 7.143 -12.231 -13.797 1.00 92.94 95 CYS A C 1
ATOM 768 O O . CYS A 1 95 ? 5.966 -12.191 -14.154 1.00 92.94 95 CYS A O 1
ATOM 770 N N . ARG A 1 96 ? 8.137 -12.073 -14.665 1.00 87.31 96 ARG A N 1
ATOM 771 C CA . ARG A 1 96 ? 7.898 -11.784 -16.080 1.00 87.31 96 ARG A CA 1
ATOM 772 C C . ARG A 1 96 ? 6.976 -12.787 -16.772 1.00 87.31 96 ARG A C 1
ATOM 774 O O . ARG A 1 96 ? 6.131 -12.401 -17.573 1.00 87.31 96 ARG A O 1
ATOM 781 N N . GLU A 1 97 ? 7.182 -14.062 -16.479 1.00 88.38 97 GLU A N 1
ATOM 782 C CA . GLU A 1 97 ? 6.457 -15.183 -17.077 1.00 88.38 97 GLU A CA 1
ATOM 783 C C . GLU A 1 97 ? 4.975 -15.239 -16.691 1.00 88.38 97 GLU A C 1
ATOM 785 O O . GLU A 1 97 ? 4.193 -15.857 -17.410 1.00 88.38 97 GLU A O 1
ATOM 790 N N . ASP A 1 98 ? 4.581 -14.543 -15.621 1.00 88.56 98 ASP A N 1
ATOM 791 C CA . ASP A 1 98 ? 3.200 -14.532 -15.138 1.00 88.56 98 ASP A CA 1
ATOM 792 C C . ASP A 1 98 ? 2.280 -13.665 -16.012 1.00 88.56 98 ASP A C 1
ATOM 794 O O . ASP A 1 98 ? 1.066 -13.857 -16.008 1.00 88.56 98 ASP A O 1
ATOM 798 N N . PHE A 1 99 ? 2.833 -12.691 -16.750 1.00 86.38 99 PHE A N 1
ATOM 799 C CA . PHE A 1 99 ? 2.032 -11.709 -17.496 1.00 86.38 99 PHE A CA 1
ATOM 800 C C . PHE A 1 99 ? 2.568 -11.347 -18.892 1.00 86.38 99 PHE A C 1
ATOM 802 O O . PHE A 1 99 ? 1.867 -10.680 -19.654 1.00 86.38 99 PHE A O 1
ATOM 809 N N . LEU A 1 100 ? 3.785 -11.770 -19.263 1.00 85.44 100 LEU A N 1
ATOM 810 C CA . LEU A 1 100 ? 4.334 -11.588 -20.612 1.00 85.44 100 LEU A CA 1
ATOM 811 C C . LEU A 1 100 ? 4.481 -12.926 -21.359 1.00 85.44 100 LEU A C 1
ATOM 813 O O . LEU A 1 100 ? 4.794 -13.944 -20.742 1.00 85.44 100 LEU A O 1
ATOM 817 N N . PRO A 1 101 ? 4.322 -12.941 -22.701 1.00 76.88 101 PRO A N 1
ATOM 818 C CA . PRO A 1 101 ? 4.559 -14.136 -23.513 1.00 76.88 101 PRO A CA 1
ATOM 819 C C . PRO A 1 101 ? 5.976 -14.706 -23.335 1.00 76.88 101 PRO A C 1
ATOM 821 O O . PRO A 1 101 ? 6.943 -13.958 -23.153 1.00 76.88 101 PRO A O 1
ATOM 824 N N . ARG A 1 102 ? 6.110 -16.037 -23.443 1.00 68.12 102 ARG A N 1
ATOM 825 C CA . ARG A 1 102 ? 7.397 -16.751 -23.343 1.00 68.12 102 ARG A CA 1
ATOM 826 C C . ARG A 1 102 ? 8.412 -16.216 -24.365 1.00 68.12 102 ARG A C 1
ATOM 828 O O . ARG A 1 102 ? 8.071 -16.035 -25.529 1.00 68.12 102 ARG A O 1
ATOM 835 N N . GLY A 1 103 ? 9.664 -16.027 -23.934 1.00 62.81 103 GLY A N 1
ATOM 836 C CA . GLY A 1 103 ? 10.794 -15.676 -24.813 1.00 62.81 103 GLY A CA 1
ATOM 837 C C . GLY A 1 103 ? 11.416 -14.296 -24.586 1.00 62.81 103 GLY A C 1
ATOM 838 O O . GLY A 1 103 ? 12.249 -13.867 -25.375 1.00 62.81 103 GLY A O 1
ATOM 839 N N . ALA A 1 104 ? 11.038 -13.583 -23.528 1.00 56.28 104 ALA A N 1
ATOM 840 C CA . ALA A 1 104 ? 11.568 -12.256 -23.272 1.00 56.28 104 ALA A CA 1
ATOM 841 C C . ALA A 1 104 ? 12.294 -12.232 -21.908 1.00 56.28 104 ALA A C 1
ATOM 843 O O . ALA A 1 104 ? 11.649 -12.310 -20.876 1.00 56.28 104 ALA A O 1
ATOM 844 N N . GLY A 1 105 ? 13.630 -12.109 -21.900 1.00 61.03 105 GLY A N 1
ATOM 845 C CA . GLY A 1 105 ? 14.506 -11.915 -20.721 1.00 61.03 105 GLY A CA 1
ATOM 846 C C . GLY A 1 105 ? 14.475 -12.981 -19.610 1.00 61.03 105 GLY A C 1
ATOM 847 O O . GLY A 1 105 ? 13.924 -14.064 -19.773 1.00 61.03 105 GLY A O 1
ATOM 848 N N . SER A 1 106 ? 15.091 -12.663 -18.460 1.00 71.88 106 SER A N 1
ATOM 849 C CA . SER A 1 106 ? 15.281 -13.629 -17.369 1.00 71.88 106 SER A CA 1
ATOM 850 C C . SER A 1 106 ? 13.968 -13.928 -16.625 1.00 71.88 106 SER A C 1
ATOM 852 O O . SER A 1 106 ? 13.306 -12.979 -16.194 1.00 71.88 106 SER A O 1
ATOM 854 N N . PRO A 1 107 ? 13.635 -15.208 -16.352 1.00 69.06 107 PRO A N 1
ATOM 855 C CA . PRO A 1 107 ? 12.437 -15.594 -15.590 1.00 69.06 107 PRO A CA 1
ATOM 856 C C . PRO A 1 107 ? 12.369 -14.979 -14.185 1.00 69.06 107 PRO A C 1
ATOM 858 O O . PRO A 1 107 ? 11.297 -14.797 -13.624 1.00 69.06 107 PRO A O 1
ATOM 861 N N . LYS A 1 108 ? 13.530 -14.625 -13.615 1.00 78.44 108 LYS A N 1
ATOM 862 C CA . LYS A 1 108 ? 13.651 -14.078 -12.255 1.00 78.44 108 LYS A CA 1
ATOM 863 C C . LYS A 1 108 ? 13.479 -12.559 -12.178 1.00 78.44 108 LYS A C 1
ATOM 865 O O . LYS A 1 108 ? 13.524 -12.009 -11.077 1.00 78.44 108 LYS A O 1
ATOM 870 N N . ASP A 1 109 ? 13.369 -11.865 -13.311 1.00 85.81 109 ASP A N 1
ATOM 871 C CA . ASP A 1 109 ? 13.133 -10.423 -13.301 1.00 85.81 109 ASP A CA 1
ATOM 872 C C . ASP A 1 109 ? 11.682 -10.155 -12.853 1.00 85.81 109 ASP A C 1
ATOM 874 O O . ASP A 1 109 ? 10.729 -10.709 -13.408 1.00 85.81 109 ASP A O 1
ATOM 878 N N . ARG A 1 110 ? 11.530 -9.299 -11.835 1.00 92.75 110 ARG A N 1
ATOM 879 C CA . ARG A 1 110 ? 10.237 -8.893 -11.272 1.00 92.75 110 ARG A CA 1
ATOM 880 C C . ARG A 1 110 ? 9.830 -7.513 -11.771 1.00 92.75 110 ARG A C 1
ATOM 882 O O . ARG A 1 110 ? 10.678 -6.654 -12.033 1.00 92.75 110 ARG A O 1
ATOM 889 N N . PHE A 1 111 ? 8.529 -7.321 -11.926 1.00 95.94 111 PHE A N 1
ATOM 890 C CA . PHE A 1 111 ? 7.936 -6.157 -12.566 1.00 95.94 111 PHE A CA 1
ATOM 891 C C . PHE A 1 111 ? 6.803 -5.609 -11.720 1.00 95.94 111 PHE A C 1
ATOM 893 O O . PHE A 1 111 ? 5.983 -6.379 -11.225 1.00 95.94 111 PHE A O 1
ATOM 900 N N . PHE A 1 112 ? 6.716 -4.283 -11.640 1.00 97.69 112 PHE A N 1
ATOM 901 C CA . PHE A 1 112 ? 5.460 -3.658 -11.266 1.00 97.69 112 PHE A CA 1
ATOM 902 C C . PHE A 1 112 ? 4.496 -3.748 -12.433 1.00 97.69 112 PHE A C 1
ATOM 904 O O . PHE A 1 112 ? 4.865 -3.418 -13.562 1.00 97.69 112 PHE A O 1
ATOM 911 N N . VAL A 1 113 ? 3.273 -4.166 -12.138 1.00 97.06 113 VAL A N 1
ATOM 912 C CA . VAL A 1 113 ? 2.177 -4.290 -13.094 1.00 97.06 113 VAL A CA 1
ATOM 913 C C . VAL A 1 113 ? 0.975 -3.538 -12.543 1.00 97.06 113 VAL A C 1
ATOM 915 O O . VAL A 1 113 ? 0.540 -3.794 -11.422 1.00 97.06 113 VAL A O 1
ATOM 918 N N . VAL A 1 114 ? 0.456 -2.610 -13.339 1.00 96.69 114 VAL A N 1
ATOM 919 C CA . VAL A 1 114 ? -0.741 -1.814 -13.063 1.00 96.69 114 VAL A CA 1
ATOM 920 C C . VAL A 1 114 ? -1.737 -2.101 -14.172 1.00 96.69 114 VAL A C 1
ATOM 922 O O . VAL A 1 114 ? -1.421 -1.941 -15.351 1.00 96.69 114 VAL A O 1
ATOM 925 N N . GLU A 1 115 ? -2.938 -2.516 -13.799 1.00 94.62 115 GLU A N 1
ATOM 926 C CA . GLU A 1 115 ? -4.018 -2.777 -14.743 1.00 94.62 115 GLU A CA 1
ATOM 927 C C . GLU A 1 115 ? -5.090 -1.713 -14.606 1.00 94.62 115 GLU A C 1
ATOM 929 O O . GLU A 1 115 ? -5.406 -1.244 -13.510 1.00 94.62 115 GLU A O 1
ATOM 934 N N . ARG A 1 116 ? -5.640 -1.307 -15.745 1.00 93.25 116 ARG A N 1
ATOM 935 C CA . ARG A 1 116 ? -6.801 -0.443 -15.750 1.00 93.25 116 ARG A CA 1
ATOM 936 C C . ARG A 1 116 ? -8.054 -1.282 -15.465 1.00 93.25 116 ARG A C 1
ATOM 938 O O . ARG A 1 116 ? -8.304 -2.237 -16.199 1.00 93.25 116 ARG A O 1
ATOM 945 N N . PRO A 1 117 ? -8.867 -0.895 -14.475 1.00 93.88 117 PRO A N 1
ATOM 946 C CA . PRO A 1 117 ? -10.144 -1.543 -14.204 1.00 93.88 117 PRO A CA 1
ATOM 947 C C . PRO A 1 117 ? -11.111 -1.319 -15.375 1.00 93.88 117 PRO A C 1
ATOM 949 O O . PRO A 1 117 ? -11.142 -0.231 -15.961 1.00 93.88 117 PRO A O 1
ATOM 952 N N . GLY A 1 118 ? -11.917 -2.327 -15.706 1.00 93.25 118 GLY A N 1
ATOM 953 C CA . GLY A 1 118 ? -12.952 -2.211 -16.733 1.00 93.25 118 GLY A CA 1
ATOM 954 C C . GLY A 1 118 ? -14.189 -1.474 -16.223 1.00 93.25 118 GLY A C 1
ATOM 955 O O . GLY A 1 118 ? -14.873 -0.791 -16.990 1.00 93.25 118 GLY A O 1
ATOM 956 N N . ARG A 1 119 ? -14.468 -1.586 -14.918 1.00 96.81 119 ARG A N 1
ATOM 957 C CA . ARG A 1 119 ? -15.643 -1.000 -14.259 1.00 96.81 119 ARG A CA 1
ATOM 958 C C . ARG A 1 119 ? -15.322 -0.430 -12.880 1.00 96.81 119 ARG A C 1
ATOM 960 O O . ARG A 1 119 ? -14.415 -0.886 -12.192 1.00 96.81 119 ARG A O 1
ATOM 967 N N . VAL A 1 120 ? -16.145 0.522 -12.433 1.00 97.88 120 VAL A N 1
ATOM 968 C CA . VAL A 1 120 ? -16.046 1.093 -11.078 1.00 97.88 120 VAL A CA 1
ATOM 969 C C . VAL A 1 120 ? -16.261 0.019 -10.010 1.00 97.88 120 VAL A C 1
ATOM 971 O O . VAL A 1 120 ? -15.541 0.003 -9.019 1.00 97.88 120 VAL A O 1
ATOM 974 N N . ASP A 1 121 ? -17.193 -0.909 -10.227 1.00 98.19 121 ASP A N 1
ATOM 975 C CA . ASP A 1 121 ? -17.446 -1.998 -9.274 1.00 98.19 121 ASP A CA 1
ATOM 976 C C . ASP A 1 121 ? -16.211 -2.893 -9.098 1.00 98.19 121 ASP A C 1
ATOM 978 O O . ASP A 1 121 ? -15.869 -3.239 -7.972 1.00 98.19 121 ASP A O 1
ATOM 982 N N . GLU A 1 122 ? -15.486 -3.182 -10.186 1.00 96.88 122 GLU A N 1
ATOM 983 C CA . GLU A 1 122 ? -14.234 -3.951 -10.141 1.00 96.88 122 GLU A CA 1
ATOM 984 C C . GLU A 1 122 ? -13.162 -3.218 -9.322 1.00 96.88 122 GLU A C 1
ATOM 986 O O . GLU A 1 122 ? -12.455 -3.847 -8.541 1.00 96.88 122 GLU A O 1
ATOM 991 N N . MET A 1 123 ? -13.072 -1.883 -9.433 1.00 96.81 123 MET A N 1
ATOM 992 C CA . MET A 1 123 ? -12.158 -1.075 -8.607 1.00 96.81 123 MET A CA 1
ATOM 993 C C . MET A 1 123 ? -12.469 -1.188 -7.122 1.00 96.81 123 MET A C 1
ATOM 995 O O . MET A 1 123 ? -11.559 -1.308 -6.300 1.00 96.81 123 MET A O 1
ATOM 999 N N . VAL A 1 124 ? -13.755 -1.085 -6.781 1.00 98.50 124 VAL A N 1
ATOM 1000 C CA . VAL A 1 124 ? -14.224 -1.142 -5.396 1.00 98.50 124 VAL A CA 1
ATOM 1001 C C . VAL A 1 124 ? -14.009 -2.545 -4.833 1.00 98.50 124 VAL A C 1
ATOM 1003 O O . VAL A 1 124 ? -13.521 -2.672 -3.715 1.00 98.50 124 VAL A O 1
ATOM 1006 N N . GLU A 1 125 ? -14.286 -3.589 -5.615 1.00 98.12 125 GLU A N 1
ATOM 1007 C CA . GLU A 1 125 ? -14.039 -4.988 -5.246 1.00 98.12 125 GLU A CA 1
ATOM 1008 C C . GLU A 1 125 ? -12.539 -5.296 -5.092 1.00 98.12 125 GLU A C 1
ATOM 1010 O O . GLU A 1 125 ? -12.115 -6.061 -4.224 1.00 98.12 125 GLU A O 1
ATOM 1015 N N . GLU A 1 126 ? -11.688 -4.716 -5.936 1.00 96.81 126 GLU A N 1
ATOM 1016 C CA . GLU A 1 126 ? -10.240 -4.840 -5.781 1.00 96.81 126 GLU A CA 1
ATOM 1017 C C . GLU A 1 126 ? -9.763 -4.143 -4.498 1.00 96.81 126 GLU A C 1
ATOM 1019 O O . GLU A 1 126 ? -8.956 -4.696 -3.754 1.00 96.81 126 GLU A O 1
ATOM 1024 N N . ALA A 1 127 ? -10.280 -2.948 -4.201 1.00 98.19 127 ALA A N 1
ATOM 1025 C CA . ALA A 1 127 ? -9.955 -2.220 -2.976 1.00 98.19 127 ALA A CA 1
ATOM 1026 C C . ALA A 1 127 ? -10.500 -2.898 -1.712 1.00 98.19 127 ALA A C 1
ATOM 1028 O O . ALA A 1 127 ? -9.832 -2.867 -0.680 1.00 98.19 127 ALA A O 1
ATOM 1029 N N . SER A 1 128 ? -11.667 -3.544 -1.776 1.00 98.38 128 SER A N 1
ATOM 1030 C CA . SER A 1 128 ? -12.214 -4.285 -0.637 1.00 98.38 128 SER A CA 1
ATOM 1031 C C . SER A 1 128 ? -11.389 -5.527 -0.315 1.00 98.38 128 SER A C 1
ATOM 1033 O O . SER A 1 128 ? -11.307 -5.915 0.839 1.00 98.38 128 SER A O 1
ATOM 1035 N N . ARG A 1 129 ? -10.716 -6.134 -1.301 1.00 98.00 129 ARG A N 1
ATOM 1036 C CA . ARG A 1 129 ? -9.789 -7.258 -1.074 1.00 98.00 129 ARG A CA 1
ATOM 1037 C C . ARG A 1 129 ? -8.484 -6.858 -0.383 1.00 98.00 129 ARG A C 1
ATOM 1039 O O . ARG A 1 129 ? -7.738 -7.731 0.052 1.00 98.00 129 ARG A O 1
ATOM 1046 N N . THR A 1 130 ? -8.189 -5.563 -0.308 1.00 98.06 130 THR A N 1
ATOM 1047 C CA . THR A 1 130 ? -6.996 -5.023 0.361 1.00 98.06 130 THR A CA 1
ATOM 1048 C C . THR A 1 130 ? -7.337 -4.246 1.624 1.00 98.06 130 THR A C 1
ATOM 1050 O O . THR A 1 130 ? -6.479 -3.549 2.168 1.00 98.06 130 THR A O 1
ATOM 1053 N N . MET A 1 131 ? -8.579 -4.344 2.099 1.00 98.56 131 MET A N 1
ATOM 1054 C CA . MET A 1 131 ? -9.029 -3.660 3.297 1.00 98.56 131 MET A CA 1
ATOM 1055 C C . MET A 1 131 ? -9.904 -4.571 4.148 1.00 98.56 131 MET A C 1
ATOM 1057 O O . MET A 1 131 ? -10.850 -5.164 3.645 1.00 98.56 131 MET A O 1
ATOM 1061 N N . ASP A 1 132 ? -9.642 -4.607 5.448 1.00 98.62 132 ASP A N 1
ATOM 1062 C CA . ASP A 1 132 ? -10.432 -5.387 6.394 1.00 98.62 132 ASP A CA 1
ATOM 1063 C C . ASP A 1 132 ? -10.937 -4.483 7.514 1.00 98.62 132 ASP A C 1
ATOM 1065 O O . ASP A 1 132 ? -10.172 -3.728 8.121 1.00 98.62 132 ASP A O 1
ATOM 1069 N N . PHE A 1 133 ? -12.226 -4.581 7.826 1.00 98.56 133 PHE A N 1
ATOM 1070 C CA . PHE A 1 133 ? -12.762 -4.020 9.057 1.00 98.56 133 PHE A CA 1
ATOM 1071 C C . PHE A 1 133 ? -12.586 -5.053 10.163 1.00 98.56 133 PHE A C 1
ATOM 1073 O O . PHE A 1 133 ? -13.245 -6.088 10.180 1.00 98.56 133 PHE A O 1
ATOM 1080 N N . VAL A 1 134 ? -11.689 -4.780 11.107 1.00 98.56 134 VAL A N 1
ATOM 1081 C CA . VAL A 1 134 ? -11.304 -5.761 12.132 1.00 98.56 134 VAL A CA 1
ATOM 1082 C C . VAL A 1 134 ? -12.492 -6.146 13.021 1.00 98.56 134 VAL A C 1
ATOM 1084 O O . VAL A 1 134 ? -12.598 -7.297 13.446 1.00 98.56 134 VAL A O 1
ATOM 1087 N N . GLN A 1 135 ? -13.428 -5.213 13.216 1.00 97.50 135 GLN A N 1
ATOM 1088 C CA . GLN A 1 135 ? -14.672 -5.434 13.958 1.00 97.50 135 GLN A CA 1
ATOM 1089 C C . GLN A 1 135 ? -15.571 -6.536 13.371 1.00 97.50 135 GLN A C 1
ATOM 1091 O O . GLN A 1 135 ? -16.405 -7.077 14.088 1.00 97.50 135 GLN A O 1
ATOM 1096 N N . ASP A 1 136 ? -15.396 -6.896 12.095 1.00 98.12 136 ASP A N 1
ATOM 1097 C CA . ASP A 1 136 ? -16.175 -7.957 11.444 1.00 98.12 136 ASP A CA 1
ATOM 1098 C C . ASP A 1 136 ? -15.743 -9.356 11.928 1.00 98.12 136 ASP A C 1
ATOM 1100 O O . ASP A 1 136 ? -16.465 -10.336 11.749 1.00 98.12 136 ASP A O 1
ATOM 1104 N N . HIS A 1 137 ? -14.566 -9.450 12.555 1.00 98.25 137 HIS A N 1
ATOM 1105 C CA . HIS A 1 137 ? -13.982 -10.697 13.049 1.00 98.25 137 HIS A CA 1
ATOM 1106 C C . HIS A 1 137 ? -13.794 -10.710 14.571 1.00 98.25 137 HIS A C 1
ATOM 1108 O O . HIS A 1 137 ? -13.829 -11.782 15.174 1.00 98.25 137 HIS A O 1
ATOM 1114 N N . TYR A 1 138 ? -13.587 -9.543 15.190 1.00 97.75 138 TYR A N 1
ATOM 1115 C CA . TYR A 1 138 ? -13.283 -9.412 16.617 1.00 97.75 138 TYR A CA 1
ATOM 1116 C C . TYR A 1 138 ? -14.013 -8.208 17.221 1.00 97.75 138 TYR A C 1
ATOM 1118 O O . TYR A 1 138 ? -13.828 -7.083 16.768 1.00 97.75 138 TYR A O 1
ATOM 1126 N N . HIS A 1 139 ? -14.808 -8.433 18.271 1.00 93.00 139 HIS A N 1
ATOM 1127 C CA . HIS A 1 139 ? -15.567 -7.368 18.944 1.00 93.00 139 HIS A CA 1
ATOM 1128 C C . HIS A 1 139 ? -14.658 -6.391 19.708 1.00 93.00 139 HIS A C 1
ATOM 1130 O O . HIS A 1 139 ? -14.858 -5.179 19.672 1.00 93.00 139 HIS A O 1
ATOM 1136 N N . GLU A 1 140 ? -13.634 -6.919 20.379 1.00 92.81 140 GLU A N 1
ATOM 1137 C CA . GLU A 1 140 ? -12.662 -6.141 21.144 1.00 92.81 140 GLU A CA 1
ATOM 1138 C C . GLU A 1 140 ? -11.258 -6.410 20.625 1.00 92.81 140 GLU A C 1
ATOM 1140 O O . GLU A 1 140 ? -10.868 -7.555 20.395 1.00 92.81 140 GLU A O 1
ATOM 1145 N N . VAL A 1 141 ? -10.505 -5.328 20.431 1.00 96.75 141 VAL A N 1
ATOM 1146 C CA . VAL A 1 141 ? -9.131 -5.371 19.940 1.00 96.75 141 VAL A CA 1
ATOM 1147 C C . VAL A 1 141 ? -8.297 -4.372 20.727 1.00 96.75 141 VAL A C 1
ATOM 1149 O O . VAL A 1 141 ? -8.607 -3.170 20.776 1.00 96.75 141 VAL A O 1
ATOM 1152 N N . ASP A 1 142 ? -7.228 -4.879 21.336 1.00 96.62 142 ASP A N 1
ATOM 1153 C CA . ASP A 1 142 ? -6.129 -4.055 21.816 1.00 96.62 142 ASP A CA 1
ATOM 1154 C C . ASP A 1 142 ? -5.305 -3.611 20.600 1.00 96.62 142 ASP A C 1
ATOM 1156 O O . ASP A 1 142 ? -4.840 -4.424 19.799 1.00 96.62 142 ASP A O 1
ATOM 1160 N N . VAL A 1 143 ? -5.192 -2.295 20.422 1.00 96.06 143 VAL A N 1
ATOM 1161 C CA . VAL A 1 143 ? -4.565 -1.698 19.237 1.00 96.06 143 VAL A CA 1
ATOM 1162 C C . VAL A 1 143 ? -3.074 -2.017 19.187 1.00 96.06 143 VAL A C 1
ATOM 1164 O O . VAL A 1 143 ? -2.558 -2.304 18.107 1.00 96.06 143 VAL A O 1
ATOM 1167 N N . ASP A 1 144 ? -2.395 -1.979 20.332 1.00 95.56 144 ASP A N 1
ATOM 1168 C CA . ASP A 1 144 ? -0.954 -2.196 20.423 1.00 95.56 144 ASP A CA 1
ATOM 1169 C C . ASP A 1 144 ? -0.623 -3.682 20.238 1.00 95.56 144 ASP A C 1
ATOM 1171 O O . ASP A 1 144 ? 0.342 -4.020 19.543 1.00 95.56 144 ASP A O 1
ATOM 1175 N N . ASP A 1 145 ? -1.455 -4.575 20.783 1.00 96.88 145 ASP A N 1
ATOM 1176 C CA . ASP A 1 145 ? -1.360 -6.018 20.547 1.00 96.88 145 ASP A CA 1
ATOM 1177 C C . ASP A 1 145 ? -1.594 -6.344 19.066 1.00 96.88 145 ASP A C 1
ATOM 1179 O O . ASP A 1 145 ? -0.742 -6.960 18.423 1.00 96.88 145 ASP A O 1
ATOM 1183 N N . PHE A 1 146 ? -2.691 -5.866 18.470 1.00 97.94 146 PHE A N 1
ATOM 1184 C CA . PHE A 1 146 ? -2.986 -6.122 17.060 1.00 97.94 146 PHE A CA 1
ATOM 1185 C C . PHE A 1 146 ? -1.903 -5.559 16.132 1.00 97.94 146 PHE A C 1
ATOM 1187 O O . PHE A 1 146 ? -1.440 -6.264 15.234 1.00 97.94 146 PHE A O 1
ATOM 1194 N N . TYR A 1 147 ? -1.422 -4.337 16.385 1.00 97.00 147 TYR A N 1
ATOM 1195 C CA . TYR A 1 147 ? -0.299 -3.747 15.651 1.00 97.00 147 TYR A CA 1
ATOM 1196 C C . TYR A 1 147 ? 0.978 -4.588 15.788 1.00 97.00 147 TYR A C 1
ATOM 1198 O O . TYR A 1 147 ? 1.659 -4.859 14.796 1.00 97.00 147 TYR A O 1
ATOM 1206 N N . THR A 1 148 ? 1.271 -5.080 16.995 1.00 96.00 148 THR A N 1
ATOM 1207 C CA . THR A 1 148 ? 2.393 -5.997 17.233 1.00 96.00 148 THR A CA 1
ATOM 1208 C C . THR A 1 148 ? 2.228 -7.280 16.424 1.00 96.00 148 THR A C 1
ATOM 1210 O O . THR A 1 148 ? 3.179 -7.719 15.781 1.00 96.00 148 THR A O 1
ATOM 1213 N N . HIS A 1 149 ? 1.037 -7.874 16.395 1.00 97.31 149 HIS A N 1
ATOM 1214 C CA . HIS A 1 149 ? 0.778 -9.078 15.612 1.00 97.31 149 HIS A CA 1
ATOM 1215 C C . HIS A 1 149 ? 0.918 -8.844 14.104 1.00 97.31 149 HIS A C 1
ATOM 1217 O O . HIS A 1 149 ? 1.558 -9.654 13.433 1.00 97.31 149 HIS A O 1
ATOM 1223 N N . VAL A 1 150 ? 0.408 -7.729 13.577 1.00 96.88 150 VAL A N 1
ATOM 1224 C CA . VAL A 1 150 ? 0.564 -7.344 12.164 1.00 96.88 150 VAL A CA 1
ATOM 1225 C C . VAL A 1 150 ? 2.043 -7.289 11.758 1.00 96.88 150 VAL A C 1
ATOM 1227 O O . VAL A 1 150 ? 2.406 -7.793 10.701 1.00 96.88 150 VAL A O 1
ATOM 1230 N N . MET A 1 151 ? 2.914 -6.755 12.619 1.00 94.19 151 MET A N 1
ATOM 1231 C CA . MET A 1 151 ? 4.351 -6.625 12.338 1.00 94.19 151 MET A CA 1
ATOM 1232 C C . MET A 1 151 ? 5.172 -7.912 12.517 1.00 94.19 151 MET A C 1
ATOM 1234 O O . MET A 1 151 ? 6.335 -7.956 12.120 1.00 94.19 151 MET A O 1
ATOM 1238 N N . ASN A 1 152 ? 4.621 -8.928 13.182 1.00 95.44 152 ASN A N 1
ATOM 1239 C CA . ASN A 1 152 ? 5.382 -10.086 13.669 1.00 95.44 152 ASN A CA 1
ATOM 1240 C C . ASN A 1 152 ? 4.773 -11.437 13.272 1.00 95.44 152 ASN A C 1
ATOM 1242 O O . ASN A 1 152 ? 5.142 -12.479 13.824 1.00 95.44 152 ASN A O 1
ATOM 1246 N N . THR A 1 153 ? 3.830 -11.423 12.336 1.00 95.94 153 THR A N 1
ATOM 1247 C CA . THR A 1 153 ? 3.253 -12.615 11.703 1.00 95.94 153 THR A CA 1
ATOM 1248 C C . THR A 1 153 ? 3.738 -12.713 10.257 1.00 95.94 153 THR A C 1
ATOM 1250 O O . THR A 1 153 ? 4.648 -11.982 9.868 1.00 95.94 153 THR A O 1
ATOM 1253 N N . ALA A 1 154 ? 3.225 -13.669 9.479 1.00 96.12 154 ALA A N 1
ATOM 1254 C CA . ALA A 1 154 ? 3.542 -13.721 8.058 1.00 96.12 154 ALA A CA 1
ATOM 1255 C C . ALA A 1 154 ? 3.119 -12.420 7.360 1.00 96.12 154 ALA A C 1
ATOM 1257 O O . ALA A 1 154 ? 2.219 -11.714 7.827 1.00 96.12 154 ALA A O 1
ATOM 1258 N N . ARG A 1 155 ? 3.730 -12.132 6.207 1.00 96.38 155 ARG A N 1
ATOM 1259 C CA . ARG A 1 155 ? 3.400 -10.934 5.430 1.00 96.38 155 ARG A CA 1
ATOM 1260 C C . ARG A 1 155 ? 1.894 -10.870 5.164 1.00 96.38 155 ARG A C 1
ATOM 1262 O O . ARG A 1 155 ? 1.307 -11.818 4.647 1.00 96.38 155 ARG A O 1
ATOM 1269 N N . VAL A 1 156 ? 1.267 -9.742 5.496 1.00 97.12 156 VAL A N 1
ATOM 1270 C CA . VAL A 1 156 ? -0.204 -9.624 5.498 1.00 97.12 156 VAL A CA 1
ATOM 1271 C C . VAL A 1 156 ? -0.832 -9.510 4.106 1.00 97.12 156 VAL A C 1
ATOM 1273 O O . VAL A 1 156 ? -2.057 -9.474 3.993 1.00 97.12 156 VAL A O 1
ATOM 1276 N N . PHE A 1 157 ? -0.023 -9.452 3.050 1.00 96.56 157 PHE A N 1
ATOM 1277 C CA . PHE A 1 157 ? -0.471 -9.468 1.664 1.00 96.56 157 PHE A CA 1
ATOM 1278 C C . PHE A 1 157 ? 0.462 -10.294 0.773 1.00 96.56 157 PHE A C 1
ATOM 1280 O O . PHE A 1 157 ? 1.605 -10.591 1.117 1.00 96.56 157 PHE A O 1
ATOM 1287 N N . ASP A 1 158 ? -0.055 -10.648 -0.400 1.00 96.00 158 ASP A N 1
ATOM 1288 C CA . ASP A 1 158 ? 0.644 -11.382 -1.449 1.00 96.00 158 ASP A CA 1
ATOM 1289 C C . ASP A 1 158 ? 1.050 -10.409 -2.562 1.00 96.00 158 ASP A C 1
ATOM 1291 O O . ASP A 1 158 ? 0.178 -9.832 -3.215 1.00 96.00 158 ASP A O 1
ATOM 1295 N N . ASN A 1 159 ? 2.358 -10.274 -2.808 1.00 94.62 159 ASN A N 1
ATOM 1296 C CA . ASN A 1 159 ? 2.925 -9.370 -3.818 1.00 94.62 159 ASN A CA 1
ATOM 1297 C C . ASN A 1 159 ? 2.358 -9.589 -5.223 1.00 94.62 159 ASN A C 1
ATOM 1299 O O . ASN A 1 159 ? 2.312 -8.650 -6.019 1.00 94.62 159 ASN A O 1
ATOM 1303 N N . SER A 1 160 ? 1.917 -10.810 -5.536 1.00 95.75 160 SER A N 1
ATOM 1304 C CA . SER A 1 160 ? 1.301 -11.117 -6.827 1.00 95.75 160 SER A CA 1
ATOM 1305 C C . SER A 1 160 ? -0.128 -10.587 -6.961 1.00 95.75 160 SER A C 1
ATOM 1307 O O . SER A 1 160 ? -0.667 -10.555 -8.064 1.00 95.75 160 SER A O 1
ATOM 1309 N N . LYS A 1 161 ? -0.746 -10.147 -5.859 1.00 96.38 161 LYS A N 1
ATOM 1310 C CA . LYS A 1 161 ? -2.132 -9.666 -5.802 1.00 96.38 161 LYS A CA 1
ATOM 1311 C C . LYS A 1 161 ? -2.226 -8.193 -5.440 1.00 96.38 161 LYS A C 1
ATOM 1313 O O . LYS A 1 161 ? -3.036 -7.490 -6.030 1.00 96.38 161 LYS A O 1
ATOM 1318 N N . ASN A 1 162 ? -1.431 -7.733 -4.478 1.00 96.94 162 ASN A N 1
ATOM 1319 C CA . ASN A 1 162 ? -1.363 -6.335 -4.065 1.00 96.94 162 ASN A CA 1
ATOM 1320 C C . ASN A 1 162 ? -0.070 -6.057 -3.283 1.00 96.94 162 ASN A C 1
ATOM 1322 O O . ASN A 1 162 ? 0.631 -6.974 -2.866 1.00 96.94 162 ASN A O 1
ATOM 1326 N N . LEU A 1 163 ? 0.233 -4.777 -3.086 1.00 98.19 163 LEU A N 1
ATOM 1327 C CA . LEU A 1 163 ? 1.424 -4.307 -2.369 1.00 98.19 163 LEU A CA 1
ATOM 1328 C C . LEU A 1 163 ? 1.073 -3.453 -1.143 1.00 98.19 163 LEU A C 1
ATOM 1330 O O . LEU A 1 163 ? 1.930 -2.758 -0.598 1.00 98.19 163 LEU A O 1
ATOM 1334 N N . ALA A 1 164 ? -0.197 -3.449 -0.737 1.00 98.25 164 ALA A N 1
ATOM 1335 C CA . ALA A 1 164 ? -0.681 -2.674 0.392 1.00 98.25 164 ALA A CA 1
ATOM 1336 C C . ALA A 1 164 ? -1.968 -3.277 0.954 1.00 98.25 164 ALA A C 1
ATOM 1338 O O . ALA A 1 164 ? -2.851 -3.670 0.193 1.00 98.25 164 ALA A O 1
ATOM 1339 N N . ARG A 1 165 ? -2.100 -3.258 2.281 1.00 98.56 165 ARG A N 1
ATOM 1340 C CA . ARG A 1 165 ? -3.301 -3.664 3.013 1.00 98.56 165 ARG A CA 1
ATOM 1341 C C . ARG A 1 165 ? -3.657 -2.630 4.079 1.00 98.56 165 ARG A C 1
ATOM 1343 O O . ARG A 1 165 ? -2.765 -2.035 4.687 1.00 98.56 165 ARG A O 1
ATOM 1350 N N . LEU A 1 166 ? -4.949 -2.412 4.300 1.00 98.75 166 LEU A N 1
ATOM 1351 C CA . LEU A 1 166 ? -5.480 -1.460 5.274 1.00 98.75 166 LEU A CA 1
ATOM 1352 C C . LEU A 1 166 ? -6.413 -2.167 6.264 1.00 98.75 166 LEU A C 1
ATOM 1354 O O . LEU A 1 166 ? -7.428 -2.728 5.875 1.00 98.75 166 LEU A O 1
ATOM 1358 N N . PHE A 1 167 ? -6.112 -2.094 7.552 1.00 98.81 167 PHE A N 1
ATOM 1359 C CA . PHE A 1 167 ? -6.992 -2.586 8.609 1.00 98.81 167 PHE A CA 1
ATOM 1360 C C . PHE A 1 167 ? -7.704 -1.408 9.263 1.00 98.81 167 PHE A C 1
ATOM 1362 O O . PHE A 1 167 ? -7.045 -0.520 9.801 1.00 98.81 167 PHE A O 1
ATOM 1369 N N . ILE A 1 168 ? -9.033 -1.397 9.240 1.00 98.62 168 ILE A N 1
ATOM 1370 C CA . ILE A 1 168 ? -9.852 -0.421 9.963 1.00 98.62 168 ILE A CA 1
ATOM 1371 C C . ILE A 1 168 ? -10.196 -1.014 11.328 1.00 98.62 168 ILE A C 1
ATOM 1373 O O . ILE A 1 168 ? -10.86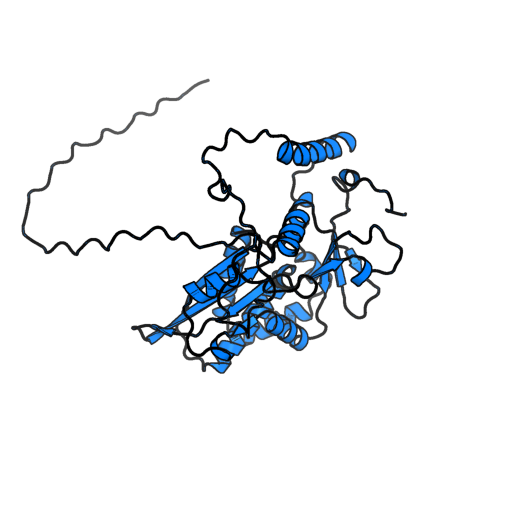5 -2.047 11.408 1.00 98.62 168 ILE A O 1
ATOM 1377 N N . LEU A 1 169 ? -9.718 -0.386 12.402 1.00 98.31 169 LEU A N 1
ATOM 1378 C CA . LEU A 1 169 ? -9.952 -0.862 13.765 1.00 98.31 169 LEU A CA 1
ATOM 1379 C C . LEU A 1 169 ? -11.369 -0.491 14.241 1.00 98.31 169 LEU A C 1
ATOM 1381 O O . LEU A 1 169 ? -11.956 0.453 13.702 1.00 98.31 169 LEU A O 1
ATOM 1385 N N . PRO A 1 170 ? -11.922 -1.203 15.244 1.00 97.19 170 PRO A N 1
ATOM 1386 C CA . PRO A 1 170 ? -13.234 -0.880 15.795 1.00 97.19 170 PRO A CA 1
ATOM 1387 C C . PRO A 1 170 ? -13.305 0.581 16.254 1.00 97.19 170 PRO A C 1
ATOM 1389 O O . PRO A 1 170 ? -12.413 1.063 16.960 1.00 97.19 170 PRO A O 1
ATOM 1392 N N . LEU A 1 171 ? -14.367 1.283 15.854 1.00 95.75 171 LEU A N 1
ATOM 1393 C CA . LEU A 1 171 ? -14.597 2.667 16.268 1.00 95.75 171 LEU A CA 1
ATOM 1394 C C . LEU A 1 171 ? -14.889 2.708 17.771 1.00 95.75 171 LEU A C 1
ATOM 1396 O O . LEU A 1 171 ? -15.719 1.948 18.267 1.00 95.75 171 LEU A O 1
ATOM 1400 N N . LYS A 1 172 ? -14.228 3.614 18.496 1.00 95.25 172 LYS A N 1
ATOM 1401 C CA . LYS A 1 172 ? -14.433 3.791 19.943 1.00 95.25 172 LYS A CA 1
ATOM 1402 C C . LYS A 1 172 ? -15.022 5.165 20.219 1.00 95.25 172 LYS A C 1
ATOM 1404 O O . LYS A 1 172 ? -14.494 6.158 19.732 1.00 95.25 172 LYS A O 1
ATOM 1409 N N . SER A 1 173 ? -16.089 5.251 21.003 1.00 94.12 173 SER A N 1
ATOM 1410 C CA . SER A 1 173 ? -16.619 6.547 21.436 1.00 94.12 173 SER A CA 1
ATOM 1411 C C . SER A 1 173 ? -15.634 7.257 22.368 1.00 94.12 173 SER A C 1
ATOM 1413 O O . SER A 1 173 ? -15.012 6.635 23.228 1.00 94.12 173 SER A O 1
ATOM 1415 N N . VAL A 1 174 ? -15.502 8.569 22.194 1.00 94.44 174 VAL A N 1
ATOM 1416 C CA . VAL A 1 174 ? -14.715 9.471 23.044 1.00 94.44 174 VAL A CA 1
ATOM 1417 C C . VAL A 1 174 ? -15.684 10.324 23.874 1.00 94.44 174 VAL A C 1
ATOM 1419 O O . VAL A 1 174 ? -16.855 10.471 23.525 1.00 94.44 174 VAL A O 1
ATOM 1422 N N . SER A 1 175 ? -15.224 10.871 25.001 1.00 89.69 175 SER A N 1
ATOM 1423 C CA . SER A 1 175 ? -16.062 11.563 25.995 1.00 89.69 175 SER A CA 1
ATOM 1424 C C . SER A 1 175 ? -16.823 12.796 25.484 1.00 89.69 175 SER A C 1
ATOM 1426 O O . SER A 1 175 ? -17.717 13.275 26.171 1.00 89.69 175 SER A O 1
ATOM 1428 N N . ASP A 1 176 ? -16.486 13.324 24.309 1.00 91.44 176 ASP A N 1
ATOM 1429 C CA . ASP A 1 176 ? -17.113 14.490 23.675 1.00 91.44 176 ASP A CA 1
ATOM 1430 C C . ASP A 1 176 ? -18.145 14.122 22.589 1.00 91.44 176 ASP A C 1
ATOM 1432 O O . ASP A 1 176 ? -18.568 14.983 21.818 1.00 91.44 176 ASP A O 1
ATOM 1436 N N . GLY A 1 177 ? -18.536 12.846 22.502 1.00 90.31 177 GLY A N 1
ATOM 1437 C CA . GLY A 1 177 ? -19.461 12.347 21.481 1.00 90.31 177 GLY A CA 1
ATOM 1438 C C . GLY A 1 177 ? -18.813 12.112 20.113 1.00 90.31 177 GLY A C 1
ATOM 1439 O O . GLY A 1 177 ? -19.499 11.699 19.180 1.00 90.31 177 GLY A O 1
ATOM 1440 N N . ARG A 1 178 ? -17.499 12.336 19.972 1.00 95.44 178 ARG A N 1
ATOM 1441 C CA . ARG A 1 178 ? -16.744 11.951 18.772 1.00 95.44 178 ARG A CA 1
ATOM 1442 C C . ARG A 1 178 ? -16.390 10.472 18.798 1.00 95.44 178 ARG A C 1
ATOM 1444 O O . ARG A 1 178 ? -16.422 9.810 19.835 1.00 95.44 178 ARG A O 1
ATOM 1451 N N . LEU A 1 179 ? -15.995 9.960 17.640 1.00 96.50 179 LEU A N 1
ATOM 1452 C CA . LEU A 1 179 ? -15.470 8.610 17.483 1.00 96.50 179 LEU A CA 1
ATOM 1453 C C . LEU A 1 179 ? -13.957 8.664 17.277 1.00 96.50 179 LEU A C 1
ATOM 1455 O O . LEU A 1 179 ? -13.445 9.482 16.518 1.00 96.50 179 LEU A O 1
ATOM 1459 N N . LEU A 1 180 ? -13.224 7.771 17.924 1.00 97.06 180 LEU A N 1
ATOM 1460 C CA . LEU A 1 180 ? -11.827 7.505 17.636 1.00 97.06 180 LEU A CA 1
ATOM 1461 C C . LEU A 1 180 ? -11.757 6.555 16.438 1.00 97.06 180 LEU A C 1
ATOM 1463 O O . LEU A 1 180 ? -12.160 5.395 16.521 1.00 97.06 180 LEU A O 1
ATOM 1467 N N . PHE A 1 181 ? -11.235 7.067 15.328 1.00 97.50 181 PHE A N 1
ATOM 1468 C CA . PHE A 1 181 ? -10.902 6.303 14.137 1.00 97.50 181 PHE A CA 1
ATOM 1469 C C . PHE A 1 181 ? -9.436 5.920 14.169 1.00 97.50 181 PHE A C 1
ATOM 1471 O O . PHE A 1 181 ? -8.560 6.775 14.322 1.00 97.50 181 PHE A O 1
ATOM 1478 N N . GLN A 1 182 ? -9.174 4.633 13.985 1.00 98.06 182 GLN A N 1
ATOM 1479 C CA . GLN A 1 182 ? -7.824 4.116 13.878 1.00 98.06 182 GLN A CA 1
ATOM 1480 C C . GLN A 1 182 ? -7.738 3.161 12.697 1.00 98.06 182 GLN A C 1
ATOM 1482 O O . GLN A 1 182 ? -8.630 2.342 12.475 1.00 98.06 182 GLN A O 1
ATOM 1487 N N . ALA A 1 183 ? -6.652 3.271 11.945 1.00 98.38 183 ALA A N 1
ATOM 1488 C CA . ALA A 1 183 ? -6.365 2.376 10.844 1.00 98.38 183 ALA A CA 1
ATOM 1489 C C . ALA A 1 183 ? -4.885 2.007 10.832 1.00 98.38 183 ALA A C 1
ATOM 1491 O O . ALA A 1 183 ? -4.026 2.857 11.064 1.00 98.38 183 ALA A O 1
ATOM 1492 N N . ILE A 1 184 ? -4.586 0.747 10.538 1.00 98.50 184 ILE A N 1
ATOM 1493 C CA . ILE A 1 184 ? -3.219 0.273 10.335 1.00 98.50 184 ILE A CA 1
ATOM 1494 C C . ILE A 1 184 ? -3.039 0.040 8.846 1.00 98.50 184 ILE A C 1
ATOM 1496 O O . ILE A 1 184 ? -3.717 -0.809 8.271 1.00 98.50 184 ILE A O 1
ATOM 1500 N N . SER A 1 185 ? -2.130 0.777 8.216 1.00 98.12 185 SER A N 1
ATOM 1501 C CA . SER A 1 185 ? -1.718 0.470 6.847 1.00 98.12 185 SER A CA 1
ATOM 1502 C C . SER A 1 185 ? -0.395 -0.273 6.854 1.00 98.12 185 SER A C 1
ATOM 1504 O O . SER A 1 185 ? 0.553 0.157 7.514 1.00 98.12 185 SER A O 1
ATOM 1506 N N . VAL A 1 186 ? -0.339 -1.349 6.078 1.00 98.25 186 VAL A N 1
ATOM 1507 C CA . VAL A 1 186 ? 0.876 -2.114 5.804 1.00 98.25 186 VAL A CA 1
ATOM 1508 C C . VAL A 1 186 ? 1.149 -2.013 4.318 1.00 98.25 186 VAL A C 1
ATOM 1510 O O . VAL A 1 186 ? 0.298 -2.373 3.507 1.00 98.25 186 VAL A O 1
ATOM 1513 N N . VAL A 1 187 ? 2.313 -1.492 3.951 1.00 98.44 187 VAL A N 1
ATOM 1514 C CA . VAL A 1 187 ? 2.664 -1.200 2.560 1.00 98.44 187 VAL A CA 1
ATOM 1515 C C . VAL A 1 187 ? 4.037 -1.769 2.246 1.00 98.44 187 VAL A C 1
ATOM 1517 O O . VAL A 1 187 ? 4.977 -1.588 3.019 1.00 98.44 187 VAL A O 1
ATOM 1520 N N . ALA A 1 188 ? 4.176 -2.412 1.088 1.00 97.94 188 ALA A N 1
ATOM 1521 C CA . ALA A 1 188 ? 5.460 -2.900 0.618 1.00 97.94 188 ALA A CA 1
ATOM 1522 C C . ALA A 1 188 ? 6.466 -1.747 0.507 1.00 97.94 188 ALA A C 1
ATOM 1524 O O . ALA A 1 188 ? 6.226 -0.742 -0.165 1.00 97.94 188 ALA A O 1
ATOM 1525 N N . HIS A 1 189 ? 7.629 -1.895 1.136 1.00 96.50 189 HIS A N 1
ATOM 1526 C CA . HIS A 1 189 ? 8.639 -0.829 1.165 1.00 96.50 189 HIS A CA 1
ATOM 1527 C C . HIS A 1 189 ? 9.278 -0.568 -0.213 1.00 96.50 189 HIS A C 1
ATOM 1529 O O . HIS A 1 189 ? 9.931 0.447 -0.447 1.00 96.50 189 HIS A O 1
ATOM 1535 N N . GLU A 1 190 ? 9.060 -1.465 -1.174 1.00 96.00 190 GLU A N 1
ATOM 1536 C CA . GLU A 1 190 ? 9.427 -1.259 -2.576 1.00 96.00 190 GLU A CA 1
ATOM 1537 C C . GLU A 1 190 ? 8.593 -0.169 -3.277 1.00 96.00 190 GLU A C 1
ATOM 1539 O O . GLU A 1 190 ? 9.042 0.353 -4.295 1.00 96.00 190 GLU A O 1
ATOM 1544 N N . ILE A 1 191 ? 7.415 0.197 -2.745 1.00 97.00 191 ILE A N 1
ATOM 1545 C CA . ILE A 1 191 ? 6.545 1.244 -3.314 1.00 97.00 191 ILE A CA 1
ATOM 1546 C C . ILE A 1 191 ? 6.409 2.494 -2.441 1.00 97.00 191 ILE A C 1
ATOM 1548 O O . ILE A 1 191 ? 5.803 3.473 -2.882 1.00 97.00 191 ILE A O 1
ATOM 1552 N N . ALA A 1 192 ? 6.931 2.476 -1.213 1.00 95.94 192 ALA A N 1
ATOM 1553 C CA . ALA A 1 192 ? 6.784 3.584 -0.282 1.00 95.94 192 ALA A CA 1
ATOM 1554 C C . ALA A 1 192 ? 7.932 3.675 0.727 1.00 95.94 192 ALA A C 1
ATOM 1556 O O . ALA A 1 192 ? 8.485 2.676 1.175 1.00 95.94 192 ALA A O 1
ATOM 1557 N N . ASP A 1 193 ? 8.214 4.906 1.139 1.00 93.69 193 ASP A N 1
ATOM 1558 C CA . ASP A 1 193 ? 8.984 5.247 2.331 1.00 93.69 193 ASP A CA 1
ATOM 1559 C C . ASP A 1 193 ? 8.091 5.988 3.349 1.00 93.69 193 ASP A C 1
ATOM 1561 O O . ASP A 1 193 ? 6.909 6.250 3.102 1.00 93.69 193 ASP A O 1
ATOM 1565 N N . ALA A 1 194 ? 8.650 6.365 4.502 1.00 90.56 194 ALA A N 1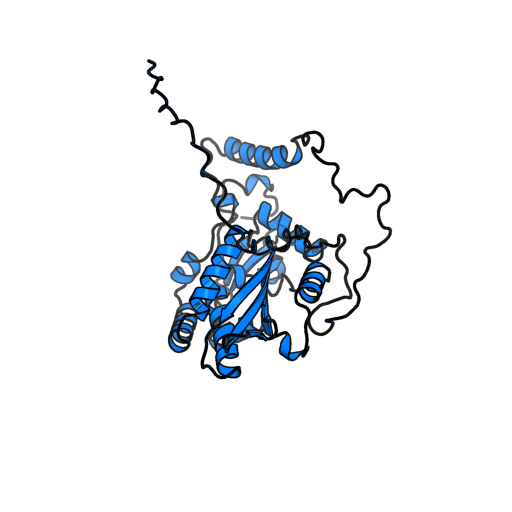
ATOM 1566 C CA . ALA A 1 194 ? 7.900 7.060 5.553 1.00 90.56 194 ALA A CA 1
ATOM 1567 C C . ALA A 1 194 ? 7.254 8.378 5.076 1.00 90.56 194 ALA A C 1
ATOM 1569 O O . ALA A 1 194 ? 6.140 8.709 5.487 1.00 90.56 194 ALA A O 1
ATOM 1570 N N . LEU A 1 195 ? 7.920 9.125 4.185 1.00 94.19 195 LEU A N 1
ATOM 1571 C CA . LEU A 1 195 ? 7.389 10.383 3.652 1.00 94.19 195 LEU A CA 1
ATOM 1572 C C . LEU A 1 195 ? 6.221 10.135 2.689 1.00 94.19 195 LEU A C 1
ATOM 1574 O O . LEU A 1 195 ? 5.238 10.880 2.691 1.00 94.19 195 LEU A O 1
ATOM 1578 N N . THR A 1 196 ? 6.321 9.084 1.880 1.00 95.81 196 THR A N 1
ATOM 1579 C CA . THR A 1 196 ? 5.269 8.639 0.966 1.00 95.81 196 THR A CA 1
ATOM 1580 C C . THR A 1 196 ? 4.019 8.244 1.745 1.00 95.81 196 THR A C 1
ATOM 1582 O O . THR A 1 196 ? 2.940 8.766 1.461 1.00 95.81 196 THR A O 1
ATOM 1585 N N . ILE A 1 197 ? 4.165 7.420 2.789 1.00 96.75 197 ILE A N 1
ATOM 1586 C CA . ILE A 1 197 ? 3.037 7.016 3.640 1.00 96.75 197 ILE A CA 1
ATOM 1587 C C . ILE A 1 197 ? 2.404 8.213 4.346 1.00 96.75 197 ILE A C 1
ATOM 1589 O O . ILE A 1 197 ? 1.182 8.338 4.331 1.00 96.75 197 ILE A O 1
ATOM 1593 N N . TYR A 1 198 ? 3.205 9.139 4.882 1.00 96.56 198 TYR A N 1
ATOM 1594 C CA . TYR A 1 198 ? 2.682 10.366 5.487 1.00 96.56 198 TYR A CA 1
ATOM 1595 C C . TYR A 1 198 ? 1.794 11.157 4.512 1.00 96.56 198 TYR A C 1
ATOM 1597 O O . TYR A 1 198 ? 0.687 11.574 4.861 1.00 96.56 198 TYR A O 1
ATOM 1605 N N . ARG A 1 199 ? 2.238 11.320 3.258 1.00 98.00 199 ARG A N 1
ATOM 1606 C CA . ARG A 1 199 ? 1.450 11.997 2.214 1.00 98.00 199 ARG A CA 1
ATOM 1607 C C . ARG A 1 199 ? 0.179 11.231 1.859 1.00 98.00 199 ARG A C 1
ATOM 1609 O O . ARG A 1 199 ? -0.866 11.852 1.674 1.00 98.00 199 ARG A O 1
ATOM 1616 N N . TRP A 1 200 ? 0.246 9.905 1.762 1.00 98.25 200 TRP A N 1
ATOM 1617 C CA . TRP A 1 200 ? -0.925 9.074 1.480 1.00 98.25 200 TRP A CA 1
ATOM 1618 C C . TRP A 1 200 ? -1.944 9.106 2.616 1.00 98.25 200 TRP A C 1
ATOM 1620 O O . TRP A 1 200 ? -3.132 9.218 2.338 1.00 98.25 200 TRP A O 1
ATOM 1630 N N . HIS A 1 201 ? -1.505 9.101 3.874 1.00 98.12 201 HIS A N 1
ATOM 1631 C CA . HIS A 1 201 ? -2.377 9.257 5.042 1.00 98.12 201 HIS A CA 1
ATOM 1632 C C . HIS A 1 201 ? -3.057 10.621 5.076 1.00 98.12 201 HIS A C 1
ATOM 1634 O O . HIS A 1 201 ? -4.272 10.691 5.244 1.00 98.12 201 HIS A O 1
ATOM 1640 N N . ALA A 1 202 ? -2.306 11.701 4.850 1.00 98.25 202 ALA A N 1
ATOM 1641 C CA . ALA A 1 202 ? -2.884 13.039 4.754 1.00 98.25 202 ALA A CA 1
ATOM 1642 C C . ALA A 1 202 ? -3.937 13.116 3.632 1.00 98.25 202 ALA A C 1
ATOM 1644 O O . ALA A 1 202 ? -5.023 13.667 3.826 1.00 98.25 202 ALA A O 1
ATOM 1645 N N . HIS A 1 203 ? -3.653 12.506 2.476 1.00 98.62 203 HIS A N 1
ATOM 1646 C CA . HIS A 1 203 ? -4.608 12.444 1.373 1.00 98.62 203 HIS A CA 1
ATOM 1647 C C . HIS A 1 203 ? -5.834 11.590 1.713 1.00 98.62 203 HIS A C 1
ATOM 1649 O O . HIS A 1 203 ? -6.956 11.997 1.433 1.00 98.62 203 HIS A O 1
ATOM 1655 N N . PHE A 1 204 ? -5.645 10.446 2.368 1.00 98.69 204 PHE A N 1
ATOM 1656 C CA . PHE A 1 204 ? -6.736 9.581 2.802 1.00 98.69 204 PHE A CA 1
ATOM 1657 C C . PHE A 1 204 ? -7.681 10.300 3.769 1.00 98.69 204 PHE A C 1
ATOM 1659 O O . PHE A 1 204 ? -8.890 10.278 3.565 1.00 98.69 204 PHE A O 1
ATOM 1666 N N . LEU A 1 205 ? -7.147 11.027 4.757 1.00 98.31 205 LEU A N 1
ATOM 1667 C CA . LEU A 1 205 ? -7.954 11.863 5.652 1.00 98.31 205 LEU A CA 1
ATOM 1668 C C . LEU A 1 205 ? -8.717 12.957 4.889 1.00 98.31 205 LEU A C 1
ATOM 1670 O O . LEU A 1 205 ? -9.873 13.240 5.202 1.00 98.31 205 LEU A O 1
ATOM 1674 N N . SER A 1 206 ? -8.111 13.561 3.864 1.00 98.50 206 SER A N 1
ATOM 1675 C CA . SER A 1 206 ? -8.806 14.516 2.991 1.00 98.50 206 SER A CA 1
ATOM 1676 C C . SER A 1 206 ? -9.959 13.856 2.216 1.00 98.50 206 SER A C 1
ATOM 1678 O O . SER A 1 206 ? -11.059 14.411 2.154 1.00 98.50 206 SER A O 1
ATOM 1680 N N . LEU A 1 207 ? -9.761 12.637 1.706 1.00 98.62 207 LEU A N 1
ATOM 1681 C CA . LEU A 1 207 ? -10.809 11.855 1.040 1.00 98.62 207 LEU A CA 1
ATOM 1682 C C . LEU A 1 207 ? -11.929 11.453 2.010 1.00 98.62 207 LEU A C 1
ATOM 1684 O O . LEU A 1 207 ? -13.101 11.537 1.652 1.00 98.62 207 LEU A O 1
ATOM 1688 N N . LEU A 1 208 ? -11.613 11.119 3.264 1.00 98.06 208 LEU A N 1
ATOM 1689 C CA . LEU A 1 208 ? -12.622 10.875 4.303 1.00 98.06 208 LEU A CA 1
ATOM 1690 C C . LEU A 1 208 ? -13.447 12.127 4.639 1.00 98.06 208 LEU A C 1
ATOM 1692 O O . LEU A 1 208 ? -14.597 12.007 5.056 1.00 98.06 208 LEU A O 1
ATOM 1696 N N . ASN A 1 209 ? -12.924 13.330 4.408 1.00 97.62 209 ASN A N 1
ATOM 1697 C CA . ASN A 1 209 ? -13.687 14.576 4.536 1.00 97.62 209 ASN A CA 1
ATOM 1698 C C . ASN A 1 209 ? -14.462 14.952 3.259 1.00 97.62 209 ASN A C 1
ATOM 1700 O O . ASN A 1 209 ? -15.247 15.896 3.263 1.00 97.62 209 ASN A O 1
ATOM 1704 N N . THR A 1 210 ? -14.294 14.205 2.167 1.00 98.38 210 THR A N 1
ATOM 1705 C CA . THR A 1 210 ? -14.973 14.462 0.891 1.00 98.38 210 THR A CA 1
ATOM 1706 C C . THR A 1 210 ? -16.375 13.825 0.879 1.00 98.38 210 THR A C 1
ATOM 1708 O O . THR A 1 210 ? -16.536 12.704 1.370 1.00 98.38 210 THR A O 1
ATOM 1711 N N . PRO A 1 211 ? -17.420 14.482 0.332 1.00 98.19 211 PRO A N 1
ATOM 1712 C CA . PRO A 1 211 ? -18.749 13.876 0.207 1.00 98.19 211 PRO A CA 1
ATOM 1713 C C . PRO A 1 211 ? -18.742 12.592 -0.636 1.00 98.19 211 PRO A C 1
ATOM 1715 O O . PRO A 1 211 ? -18.037 12.510 -1.642 1.00 98.19 211 PRO A O 1
ATOM 1718 N N . ILE A 1 212 ? -19.581 11.612 -0.278 1.00 98.44 212 ILE A N 1
ATOM 1719 C CA . ILE A 1 212 ? -19.651 10.306 -0.967 1.00 98.44 212 ILE A CA 1
ATOM 1720 C C . ILE A 1 212 ? -19.924 10.472 -2.467 1.00 98.44 212 ILE A C 1
ATOM 1722 O O . ILE A 1 212 ? -19.229 9.876 -3.282 1.00 98.44 212 ILE A O 1
ATOM 1726 N N . SER A 1 213 ? -20.855 11.350 -2.845 1.00 98.44 213 SER A N 1
ATOM 1727 C CA . SER A 1 213 ? -21.183 11.614 -4.254 1.00 98.44 213 SER A CA 1
ATOM 1728 C C . SER A 1 213 ? -20.003 12.168 -5.063 1.00 98.44 213 SER A C 1
ATOM 1730 O O . SER A 1 213 ? -19.916 11.963 -6.274 1.00 98.44 213 SER A O 1
ATOM 1732 N N . VAL A 1 214 ? -19.066 12.868 -4.415 1.00 98.75 214 VAL A N 1
ATOM 1733 C CA . VAL A 1 214 ? -17.832 13.347 -5.050 1.00 98.75 214 VAL A CA 1
ATOM 1734 C C . VAL A 1 214 ? -16.827 12.204 -5.185 1.00 98.75 214 VAL A C 1
ATOM 1736 O O . VAL A 1 214 ? -16.206 12.084 -6.239 1.00 98.75 214 VAL A O 1
ATOM 1739 N N . LEU A 1 215 ? -16.704 11.335 -4.176 1.00 98.75 215 LEU A N 1
ATOM 1740 C CA . LEU A 1 215 ? -15.863 10.134 -4.248 1.00 98.75 215 LEU A CA 1
ATOM 1741 C C . LEU A 1 215 ? -16.330 9.178 -5.358 1.00 98.75 215 LEU A C 1
ATOM 1743 O O . LEU A 1 215 ? -15.501 8.693 -6.121 1.00 98.75 215 LEU A O 1
ATOM 1747 N N . GLU A 1 216 ? -17.640 8.975 -5.520 1.00 98.56 216 GLU A N 1
ATOM 1748 C CA . GLU A 1 216 ? -18.220 8.164 -6.605 1.00 98.56 216 GLU A CA 1
ATOM 1749 C C . GLU A 1 216 ? -17.858 8.730 -7.985 1.00 98.56 216 GLU A C 1
ATOM 1751 O O . GLU A 1 216 ? -17.388 8.005 -8.864 1.00 98.56 216 GLU A O 1
ATOM 1756 N N . LYS A 1 217 ? -17.990 10.052 -8.161 1.00 98.56 217 LYS A N 1
ATOM 1757 C CA . LYS A 1 217 ? -17.574 10.740 -9.393 1.00 98.56 217 LYS A CA 1
ATOM 1758 C C . LYS A 1 217 ? -16.070 10.618 -9.637 1.00 98.56 217 LYS A C 1
ATOM 1760 O O . LYS A 1 217 ? -15.651 10.448 -10.781 1.00 98.56 217 LYS A O 1
ATOM 1765 N N . GLN A 1 218 ? -15.249 10.703 -8.589 1.00 98.56 218 GLN A N 1
ATOM 1766 C CA . GLN A 1 218 ? -13.801 10.522 -8.701 1.00 98.56 218 GLN A CA 1
ATOM 1767 C C . GLN A 1 218 ? -13.439 9.085 -9.085 1.00 98.56 218 GLN A C 1
ATOM 1769 O O . GLN A 1 218 ? -12.616 8.906 -9.979 1.00 98.56 218 GLN A O 1
ATOM 1774 N N . ALA A 1 219 ? -14.074 8.078 -8.481 1.00 98.38 219 ALA A N 1
ATOM 1775 C CA . ALA A 1 219 ? -13.887 6.674 -8.839 1.00 98.38 219 ALA A CA 1
ATOM 1776 C C . ALA A 1 219 ? -14.258 6.425 -10.311 1.00 98.38 219 ALA A C 1
ATOM 1778 O O . ALA A 1 219 ? -13.446 5.884 -11.060 1.00 98.38 219 ALA A O 1
ATOM 1779 N N . ALA A 1 220 ? -15.410 6.933 -10.764 1.00 98.12 220 ALA A N 1
ATOM 1780 C CA . ALA A 1 220 ? -15.807 6.879 -12.171 1.00 98.12 220 ALA A CA 1
ATOM 1781 C C . ALA A 1 220 ? -14.777 7.556 -13.090 1.00 98.12 220 ALA A C 1
ATOM 1783 O O . ALA A 1 220 ? -14.351 6.967 -14.083 1.00 98.12 220 ALA A O 1
ATOM 1784 N N . ARG A 1 221 ? -14.297 8.757 -12.736 1.00 97.81 221 ARG A N 1
ATOM 1785 C CA . ARG A 1 221 ? -13.254 9.458 -13.505 1.00 97.81 221 ARG A CA 1
ATOM 1786 C C . ARG A 1 221 ? -11.969 8.639 -13.610 1.00 97.81 221 ARG A C 1
ATOM 1788 O O . ARG A 1 221 ? -11.351 8.626 -14.664 1.00 97.81 221 ARG A O 1
ATOM 1795 N N . LEU A 1 222 ? -11.547 7.991 -12.526 1.00 97.00 222 LEU A N 1
ATOM 1796 C CA . LEU A 1 222 ? -10.328 7.181 -12.486 1.00 97.00 222 LEU A CA 1
ATOM 1797 C C . LEU A 1 222 ? -10.474 5.885 -13.297 1.00 97.00 222 LEU A C 1
ATOM 1799 O O . LEU A 1 222 ? -9.521 5.506 -13.974 1.00 97.00 222 LEU A O 1
ATOM 1803 N N . CYS A 1 223 ? -11.655 5.258 -13.273 1.00 96.50 223 CYS A N 1
ATOM 1804 C CA . CYS A 1 223 ? -11.991 4.080 -14.079 1.00 96.50 223 CYS A CA 1
ATOM 1805 C C . CYS A 1 223 ? -11.946 4.386 -15.582 1.00 96.50 223 CYS A C 1
ATOM 1807 O O . CYS A 1 223 ? -11.348 3.670 -16.390 1.00 96.50 223 CYS A O 1
ATOM 1809 N N . PHE A 1 224 ? -12.575 5.499 -15.964 1.00 95.38 224 PHE A N 1
ATOM 1810 C CA . PHE A 1 224 ? -12.736 5.901 -17.358 1.00 95.38 224 PHE A CA 1
ATOM 1811 C C . PHE A 1 224 ? -11.618 6.830 -17.862 1.00 95.38 224 PHE A C 1
ATOM 1813 O O . PHE A 1 224 ? -11.671 7.277 -19.006 1.00 95.38 224 PHE A O 1
ATOM 1820 N N . ALA A 1 225 ? -10.584 7.064 -17.048 1.00 93.69 225 ALA A N 1
ATOM 1821 C CA . ALA A 1 225 ? -9.425 7.892 -17.372 1.00 93.69 225 ALA A CA 1
ATOM 1822 C C . ALA A 1 225 ? -8.759 7.456 -18.685 1.00 93.69 225 ALA A C 1
ATOM 1824 O O . ALA A 1 225 ? -8.623 6.265 -18.945 1.00 93.69 225 ALA A O 1
ATOM 1825 N N . SER A 1 226 ? -8.311 8.399 -19.513 1.00 93.88 226 SER A N 1
ATOM 1826 C CA . SER A 1 226 ? -7.605 8.051 -20.751 1.00 93.88 226 SER A CA 1
ATOM 1827 C C . SER A 1 226 ? -6.276 7.335 -20.461 1.00 93.88 226 SER A C 1
ATOM 1829 O O . SER A 1 226 ? -5.706 7.464 -19.375 1.00 93.88 226 SER A O 1
ATOM 1831 N N . SER A 1 227 ? -5.715 6.633 -21.449 1.00 92.81 227 SER A N 1
ATOM 1832 C CA . SER A 1 227 ? -4.378 6.028 -21.323 1.00 92.81 227 SER A CA 1
ATOM 1833 C C . SER A 1 227 ? -3.298 7.064 -20.978 1.00 92.81 227 SER A C 1
ATOM 1835 O O . SER A 1 227 ? -2.376 6.782 -20.214 1.00 92.81 227 SER A O 1
ATOM 1837 N N . SER A 1 228 ? -3.430 8.302 -21.474 1.00 94.81 228 SER A N 1
ATOM 1838 C CA . SER A 1 228 ? -2.565 9.425 -21.086 1.00 94.81 228 SER A CA 1
ATOM 1839 C C . SER A 1 228 ? -2.721 9.827 -19.618 1.00 94.81 228 SER A C 1
ATOM 1841 O O . SER A 1 228 ? -1.718 10.119 -18.967 1.00 94.81 228 SER A O 1
ATOM 1843 N N . ASP A 1 229 ? -3.942 9.800 -19.081 1.00 95.19 229 ASP A N 1
ATOM 1844 C CA . ASP A 1 229 ? -4.216 10.119 -17.674 1.00 95.19 229 ASP A CA 1
ATOM 1845 C C . ASP A 1 229 ? -3.731 9.019 -16.724 1.00 95.19 229 ASP A C 1
ATOM 1847 O O . ASP A 1 229 ? -3.343 9.286 -15.586 1.00 95.19 229 ASP A O 1
ATOM 1851 N N . LEU A 1 230 ? -3.769 7.755 -17.151 1.00 95.06 230 LEU A N 1
ATOM 1852 C CA . LEU A 1 230 ? -3.141 6.669 -16.402 1.00 95.06 230 LEU A CA 1
ATOM 1853 C C . LEU A 1 230 ? -1.621 6.822 -16.426 1.00 95.06 230 LEU A C 1
ATOM 1855 O O . LEU A 1 230 ? -0.988 6.845 -15.372 1.00 95.06 230 LEU A O 1
ATOM 1859 N N . ARG A 1 231 ? -1.043 7.030 -17.612 1.00 95.69 231 ARG A N 1
ATOM 1860 C CA . ARG A 1 231 ? 0.399 7.205 -17.787 1.00 95.69 231 ARG A CA 1
ATOM 1861 C C . ARG A 1 231 ? 0.974 8.367 -16.976 1.00 95.69 231 ARG A C 1
ATOM 1863 O O . ARG A 1 231 ? 2.079 8.235 -16.464 1.00 95.69 231 ARG A O 1
ATOM 1870 N N . SER A 1 232 ? 0.259 9.485 -16.849 1.00 96.19 232 SER A N 1
ATOM 1871 C CA . SER A 1 232 ? 0.726 10.648 -16.078 1.00 96.19 232 SER A CA 1
ATOM 1872 C C . SER A 1 232 ? 0.803 10.396 -14.567 1.00 96.19 232 SER A C 1
ATOM 1874 O O . SER A 1 232 ? 1.545 11.091 -13.876 1.00 96.19 232 SER A O 1
ATOM 1876 N N . ARG A 1 233 ? 0.083 9.386 -14.057 1.00 95.94 233 ARG A N 1
ATOM 1877 C CA . ARG A 1 233 ? 0.129 8.958 -12.650 1.00 95.94 233 ARG A CA 1
ATOM 1878 C C . ARG A 1 233 ? 1.202 7.909 -12.366 1.00 95.94 233 ARG A C 1
ATOM 1880 O O . ARG A 1 233 ? 1.528 7.699 -11.202 1.00 95.94 233 ARG A O 1
ATOM 1887 N N . LEU A 1 234 ? 1.736 7.242 -13.392 1.00 96.50 234 LEU A N 1
ATOM 1888 C CA . LEU A 1 234 ? 2.760 6.210 -13.238 1.00 96.50 234 LEU A CA 1
ATOM 1889 C C . LEU A 1 234 ? 4.086 6.846 -12.783 1.00 96.50 234 LEU A C 1
ATOM 1891 O O . LEU A 1 234 ? 4.706 7.581 -13.560 1.00 96.50 234 LEU A O 1
ATOM 1895 N N . PRO A 1 235 ? 4.560 6.576 -11.552 1.00 94.75 235 PRO A N 1
ATOM 1896 C CA . PRO A 1 235 ? 5.776 7.202 -11.060 1.00 94.75 235 PRO A CA 1
ATOM 1897 C C . PRO A 1 235 ? 7.002 6.631 -11.781 1.00 94.75 235 PRO A C 1
ATOM 1899 O O . PRO A 1 235 ? 7.038 5.431 -12.076 1.00 94.75 235 PRO A O 1
ATOM 1902 N N . PRO A 1 236 ? 8.027 7.452 -12.056 1.00 92.69 236 PRO A N 1
ATOM 1903 C CA . PRO A 1 236 ? 9.283 6.953 -12.600 1.00 92.69 236 PRO A CA 1
ATOM 1904 C C . PRO A 1 236 ? 9.939 5.970 -11.621 1.00 92.69 236 PRO A C 1
ATOM 1906 O O . PRO A 1 236 ? 9.680 6.011 -10.417 1.00 92.69 236 PRO A O 1
ATOM 1909 N N . ALA A 1 237 ? 10.809 5.099 -12.129 1.00 89.88 237 ALA A N 1
ATOM 1910 C CA . ALA A 1 237 ? 11.654 4.299 -11.251 1.00 89.88 237 ALA A CA 1
ATOM 1911 C C . ALA A 1 237 ? 12.628 5.205 -10.488 1.00 89.88 237 ALA A C 1
ATOM 1913 O O . ALA A 1 237 ? 13.012 6.271 -10.981 1.00 89.88 237 ALA A O 1
ATOM 1914 N N . GLN A 1 238 ? 13.082 4.774 -9.310 1.00 82.50 238 GLN A N 1
ATOM 1915 C CA . GLN A 1 238 ? 14.040 5.552 -8.521 1.00 82.50 238 GLN A CA 1
ATOM 1916 C C . GLN A 1 238 ? 15.318 5.875 -9.313 1.00 82.50 238 GLN A C 1
ATOM 1918 O O . GLN A 1 238 ? 15.905 6.941 -9.141 1.00 82.50 238 GLN A O 1
ATOM 1923 N N . GLU A 1 239 ? 15.733 4.989 -10.219 1.00 79.00 239 GLU A N 1
ATOM 1924 C CA . GLU A 1 239 ? 16.877 5.189 -11.109 1.00 79.00 239 GLU A CA 1
ATOM 1925 C C . GLU A 1 239 ? 16.730 6.403 -12.029 1.00 79.00 239 GLU A C 1
ATOM 1927 O O . GLU A 1 239 ? 17.724 7.069 -12.319 1.00 79.00 239 GLU A O 1
ATOM 1932 N N . ASP A 1 240 ? 15.505 6.698 -12.459 1.00 80.94 240 ASP A N 1
ATOM 1933 C CA . ASP A 1 240 ? 15.198 7.814 -13.352 1.00 80.94 240 ASP A CA 1
ATOM 1934 C C . ASP A 1 240 ? 15.149 9.159 -12.601 1.00 80.94 240 ASP A C 1
ATOM 1936 O O . ASP A 1 240 ? 15.179 10.214 -13.234 1.00 80.94 240 ASP A O 1
ATOM 1940 N N . LEU A 1 241 ? 15.095 9.138 -11.261 1.00 81.56 241 LEU A N 1
ATOM 1941 C CA . LEU A 1 241 ? 15.098 10.337 -10.412 1.00 81.56 241 LEU A CA 1
ATOM 1942 C C . LEU A 1 241 ? 16.507 10.873 -10.122 1.00 81.56 241 LEU A C 1
ATOM 1944 O O . LEU A 1 241 ? 16.650 11.996 -9.635 1.00 81.56 241 LEU A O 1
ATOM 1948 N N . TYR A 1 242 ? 17.557 10.094 -10.398 1.00 75.00 242 TYR A N 1
ATOM 1949 C CA . TYR A 1 242 ? 18.923 10.583 -10.234 1.00 75.00 242 TYR A CA 1
ATOM 1950 C C . TYR A 1 242 ? 19.249 11.631 -11.306 1.00 75.00 242 TYR A C 1
ATOM 1952 O O . TYR A 1 242 ? 18.879 11.448 -12.470 1.00 75.00 242 TYR A O 1
ATOM 1960 N N . PRO A 1 243 ? 19.980 12.709 -10.956 1.00 76.69 243 PRO A N 1
ATOM 1961 C CA . PRO A 1 243 ? 20.411 13.698 -11.933 1.00 76.69 243 PRO A CA 1
ATOM 1962 C C . PRO A 1 243 ? 21.112 13.035 -13.127 1.00 76.69 243 PRO A C 1
ATOM 1964 O O . PRO A 1 243 ? 21.913 12.114 -12.920 1.00 76.69 243 PRO A O 1
ATOM 1967 N N . PRO A 1 244 ? 20.863 13.495 -14.368 1.00 77.88 244 PRO A N 1
ATOM 1968 C CA . PRO A 1 244 ? 21.557 12.977 -15.536 1.00 77.88 244 PRO A CA 1
ATOM 1969 C C . PRO A 1 244 ? 23.073 13.038 -15.340 1.00 77.88 244 PRO A C 1
ATOM 1971 O O . PRO A 1 244 ? 23.652 14.097 -15.100 1.00 77.88 244 PRO A O 1
ATOM 1974 N N . ILE A 1 245 ? 23.730 11.887 -15.449 1.00 80.12 245 ILE A N 1
ATOM 1975 C CA . ILE A 1 245 ? 25.177 11.798 -15.264 1.00 80.12 245 ILE A CA 1
ATOM 1976 C C . ILE A 1 245 ? 25.842 12.238 -16.569 1.00 80.12 245 ILE A C 1
ATOM 1978 O O . ILE A 1 245 ? 25.684 11.599 -17.615 1.00 80.12 245 ILE A O 1
ATOM 1982 N N . THR A 1 246 ? 26.585 13.340 -16.512 1.00 82.25 246 THR A N 1
ATOM 1983 C CA . THR A 1 246 ? 27.282 13.899 -17.675 1.00 82.25 246 THR A CA 1
ATOM 1984 C C . THR A 1 246 ? 28.424 12.990 -18.145 1.00 82.25 246 THR A C 1
ATOM 1986 O O . THR A 1 246 ? 29.059 12.280 -17.361 1.00 82.25 246 THR A O 1
ATOM 1989 N N . GLY A 1 247 ? 28.722 13.027 -19.446 1.00 85.25 247 GLY A N 1
ATOM 1990 C CA . GLY A 1 247 ? 29.797 12.252 -20.074 1.00 85.25 247 GLY A CA 1
ATOM 1991 C C . GLY A 1 247 ? 29.314 11.024 -20.850 1.00 85.25 247 GLY A C 1
ATOM 1992 O O . GLY A 1 247 ? 28.135 10.875 -21.158 1.00 85.25 247 GLY A O 1
ATOM 1993 N N . ASN A 1 248 ? 30.256 10.153 -21.220 1.00 86.38 248 ASN A N 1
ATOM 1994 C CA . ASN A 1 248 ? 29.974 8.985 -22.056 1.00 86.38 248 ASN A CA 1
ATOM 1995 C C . ASN A 1 248 ? 29.265 7.852 -21.280 1.00 86.38 248 ASN A C 1
ATOM 1997 O O . ASN A 1 248 ? 29.263 7.812 -20.048 1.00 86.38 248 ASN A O 1
ATOM 2001 N N . ARG A 1 249 ? 28.695 6.877 -22.007 1.00 80.44 249 ARG A N 1
ATOM 2002 C CA . ARG A 1 249 ? 27.992 5.719 -21.414 1.00 80.44 249 ARG A CA 1
ATOM 2003 C C . ARG A 1 249 ? 28.848 4.938 -20.412 1.00 80.44 249 ARG A C 1
ATOM 2005 O O . ARG A 1 249 ? 28.308 4.411 -19.445 1.00 80.44 249 ARG A O 1
ATOM 2012 N N . ALA A 1 250 ? 30.162 4.853 -20.626 1.00 82.38 250 ALA A N 1
ATOM 2013 C CA . ALA A 1 250 ? 31.059 4.170 -19.698 1.00 82.38 250 ALA A CA 1
ATOM 2014 C C . ALA A 1 250 ? 31.125 4.899 -18.350 1.00 82.38 250 ALA A C 1
ATOM 2016 O O . ALA A 1 250 ? 31.021 4.248 -17.318 1.00 82.38 250 ALA A O 1
ATOM 2017 N N . ARG A 1 251 ? 31.200 6.236 -18.343 1.00 82.38 251 ARG A N 1
ATOM 2018 C CA . ARG A 1 251 ? 31.157 7.052 -17.120 1.00 82.38 251 ARG A CA 1
ATOM 2019 C C . ARG A 1 251 ? 29.828 6.915 -16.383 1.00 82.38 251 ARG A C 1
ATOM 2021 O O . ARG A 1 251 ? 29.832 6.755 -15.167 1.00 82.38 251 ARG A O 1
ATOM 2028 N N . GLN A 1 252 ? 28.709 6.923 -17.107 1.00 81.62 252 GLN A N 1
ATOM 2029 C CA . GLN A 1 252 ? 27.384 6.708 -16.513 1.00 81.62 252 GLN A CA 1
ATOM 2030 C C . GLN A 1 252 ? 27.298 5.332 -15.843 1.00 81.62 252 GLN A C 1
ATOM 2032 O O . GLN A 1 252 ? 26.909 5.224 -14.684 1.00 81.62 252 GLN A O 1
ATOM 2037 N N . ARG A 1 253 ? 27.743 4.279 -16.540 1.00 78.94 253 ARG A N 1
ATOM 2038 C CA . ARG A 1 253 ? 27.840 2.922 -15.986 1.00 78.94 253 ARG A CA 1
ATOM 2039 C C . ARG A 1 253 ? 28.764 2.872 -14.771 1.00 78.94 253 ARG A C 1
ATOM 2041 O O . ARG A 1 253 ? 28.381 2.311 -13.755 1.00 78.94 253 ARG A O 1
ATOM 2048 N N . TRP A 1 254 ? 29.945 3.483 -14.837 1.00 79.81 254 TRP A N 1
ATOM 2049 C CA . TRP A 1 254 ? 30.882 3.530 -13.713 1.00 79.81 254 TRP A CA 1
ATOM 2050 C C . TRP A 1 254 ? 30.303 4.236 -12.498 1.00 79.81 254 TRP A C 1
ATOM 2052 O O . TRP A 1 254 ? 30.463 3.729 -11.397 1.00 79.81 254 TRP A O 1
ATOM 2062 N N . PHE A 1 255 ? 29.586 5.345 -12.678 1.00 82.12 255 PHE A N 1
ATOM 2063 C CA . PHE A 1 255 ? 28.883 5.996 -11.577 1.00 82.12 255 PHE A CA 1
ATOM 2064 C C . PHE A 1 255 ? 27.915 5.026 -10.903 1.00 82.12 255 PHE A C 1
ATOM 2066 O O . PHE A 1 255 ? 27.991 4.861 -9.697 1.00 82.12 255 PHE A O 1
ATOM 2073 N N . TRP A 1 256 ? 27.075 4.319 -11.662 1.00 77.06 256 TRP A N 1
ATOM 2074 C CA . TRP A 1 256 ? 26.129 3.355 -11.095 1.00 77.06 256 TRP A CA 1
ATOM 2075 C C . TRP A 1 256 ? 26.809 2.156 -10.431 1.00 77.06 256 TRP A C 1
ATOM 2077 O O . TRP A 1 256 ? 26.379 1.714 -9.364 1.00 77.06 256 TRP A O 1
ATOM 2087 N N . ALA A 1 257 ? 27.900 1.662 -11.021 1.00 78.38 257 ALA A N 1
ATOM 2088 C CA . ALA A 1 257 ? 28.727 0.622 -10.422 1.00 78.38 257 ALA A CA 1
ATOM 2089 C C . ALA A 1 257 ? 29.303 1.103 -9.092 1.00 78.38 257 ALA A C 1
ATOM 2091 O O . ALA A 1 257 ? 29.159 0.416 -8.091 1.00 78.38 257 ALA A O 1
ATOM 2092 N N . ILE A 1 258 ? 29.874 2.306 -9.059 1.00 77.50 258 ILE A N 1
ATOM 2093 C CA . ILE A 1 258 ? 30.426 2.940 -7.864 1.00 77.50 258 ILE A CA 1
ATOM 2094 C C . ILE A 1 258 ? 29.320 3.225 -6.847 1.00 77.50 258 ILE A C 1
ATOM 2096 O O . ILE A 1 258 ? 29.501 2.904 -5.688 1.00 77.50 258 ILE A O 1
ATOM 2100 N N . SER A 1 259 ? 28.152 3.745 -7.219 1.00 72.88 259 SER A N 1
ATOM 2101 C CA . SER A 1 259 ? 27.041 3.971 -6.287 1.00 72.88 259 SER A CA 1
ATOM 2102 C C . SER A 1 259 ? 26.563 2.668 -5.651 1.00 72.88 259 SER A C 1
ATOM 2104 O O . SER A 1 259 ? 26.279 2.637 -4.454 1.00 72.88 259 SER A O 1
ATOM 2106 N N . ARG A 1 260 ? 26.514 1.576 -6.423 1.00 70.94 260 ARG A N 1
ATOM 2107 C CA . ARG A 1 260 ? 26.156 0.251 -5.911 1.00 70.94 260 ARG A CA 1
ATOM 2108 C C . ARG A 1 260 ? 27.270 -0.337 -5.044 1.00 70.94 260 ARG A C 1
ATOM 2110 O O . ARG A 1 260 ? 27.001 -0.802 -3.947 1.00 70.94 260 ARG A O 1
ATOM 2117 N N . ILE A 1 261 ? 28.519 -0.271 -5.498 1.00 68.62 261 ILE A N 1
ATOM 2118 C CA . ILE A 1 261 ? 29.692 -0.807 -4.800 1.00 68.62 261 ILE A CA 1
ATOM 2119 C C . ILE A 1 261 ? 29.992 0.005 -3.543 1.00 68.62 261 ILE A C 1
ATOM 2121 O O . ILE A 1 261 ? 30.155 -0.595 -2.501 1.00 68.62 261 ILE A O 1
ATOM 2125 N N . LEU A 1 262 ? 30.010 1.338 -3.569 1.00 63.12 262 LEU A N 1
ATOM 2126 C CA . LEU A 1 262 ? 30.258 2.185 -2.394 1.00 63.12 262 LEU A CA 1
ATOM 2127 C C . LEU A 1 262 ? 29.207 1.995 -1.299 1.00 63.12 262 LEU A C 1
ATOM 2129 O O . LEU A 1 262 ? 29.558 2.109 -0.127 1.00 63.12 262 LEU A O 1
ATOM 2133 N N . ARG A 1 263 ? 27.957 1.650 -1.644 1.00 60.94 263 ARG A N 1
ATOM 2134 C CA . ARG A 1 263 ? 26.965 1.208 -0.646 1.00 60.94 263 ARG A CA 1
ATOM 2135 C C . ARG A 1 263 ? 27.388 -0.080 0.073 1.00 60.94 263 ARG A C 1
ATOM 2137 O O . ARG A 1 263 ? 27.001 -0.271 1.217 1.00 60.94 263 ARG A O 1
ATOM 2144 N N . HIS A 1 264 ? 28.191 -0.927 -0.568 1.00 57.94 264 HIS A N 1
ATOM 2145 C CA . HIS A 1 264 ? 28.665 -2.211 -0.039 1.00 57.94 264 HIS A CA 1
ATOM 2146 C C . HIS A 1 264 ? 30.150 -2.220 0.394 1.00 57.94 264 HIS A C 1
ATOM 2148 O O . HIS A 1 264 ? 30.559 -3.110 1.130 1.00 57.94 264 HIS A O 1
ATOM 2154 N N . VAL A 1 265 ? 30.961 -1.253 -0.053 1.00 53.16 265 VAL A N 1
ATOM 2155 C CA . VAL A 1 265 ? 32.428 -1.175 0.125 1.00 53.16 265 VAL A CA 1
ATOM 2156 C C . VAL A 1 265 ? 32.840 -0.038 1.050 1.00 53.16 265 VAL A C 1
ATOM 2158 O O . VAL A 1 265 ? 33.983 -0.016 1.510 1.00 53.16 265 VAL A O 1
ATOM 2161 N N . ARG A 1 266 ? 31.927 0.869 1.432 1.00 50.38 266 ARG A N 1
ATOM 2162 C CA . ARG A 1 266 ? 32.140 1.606 2.679 1.00 50.38 266 ARG A CA 1
ATOM 2163 C C . ARG A 1 266 ? 32.276 0.550 3.769 1.00 50.38 266 ARG A C 1
ATOM 2165 O O . ARG A 1 266 ? 31.275 -0.032 4.171 1.00 50.38 266 ARG A O 1
ATOM 2172 N N . ARG A 1 267 ? 33.513 0.308 4.233 1.00 53.69 267 ARG A N 1
ATOM 2173 C CA . ARG A 1 267 ? 33.738 -0.238 5.570 1.00 53.69 267 ARG A CA 1
ATOM 2174 C C . ARG A 1 267 ? 32.858 0.633 6.454 1.00 53.69 267 ARG A C 1
ATOM 2176 O O . ARG A 1 267 ? 33.123 1.841 6.503 1.00 53.69 267 ARG A O 1
ATOM 2183 N N . PRO A 1 268 ? 31.762 0.096 7.016 1.00 57.16 268 PRO A N 1
ATOM 2184 C CA . PRO A 1 268 ? 30.960 0.906 7.900 1.00 57.16 268 PRO A CA 1
ATOM 2185 C C . PRO A 1 268 ? 31.929 1.427 8.968 1.00 57.16 268 PRO A C 1
ATOM 2187 O O . PRO A 1 268 ? 32.837 0.680 9.365 1.00 57.16 268 PRO A O 1
ATOM 2190 N N . PRO A 1 269 ? 31.828 2.703 9.381 1.00 57.66 269 PRO A N 1
ATOM 2191 C CA . PRO A 1 269 ? 32.551 3.133 10.569 1.00 57.66 269 PRO A CA 1
ATOM 2192 C C . PRO A 1 269 ? 32.295 2.101 11.679 1.00 57.66 269 PRO A C 1
ATOM 2194 O O . PRO A 1 269 ? 31.230 1.466 11.659 1.00 57.66 269 PRO A O 1
ATOM 2197 N N . PRO A 1 270 ? 33.253 1.888 12.606 1.00 65.12 270 PRO A N 1
ATOM 2198 C CA . PRO A 1 270 ? 33.040 0.984 13.727 1.00 65.12 270 PRO A CA 1
ATOM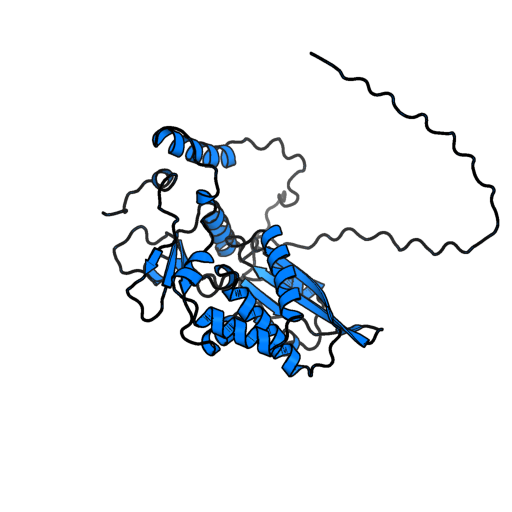 2199 C C . PRO A 1 270 ? 31.646 1.254 14.292 1.00 65.12 270 PRO A C 1
ATOM 2201 O O . PRO A 1 270 ? 31.312 2.433 14.462 1.00 65.12 270 PRO A O 1
ATOM 2204 N N . PRO A 1 271 ? 30.805 0.217 14.456 1.00 58.19 271 PRO A N 1
ATOM 2205 C CA . PRO A 1 271 ? 29.407 0.405 14.804 1.00 58.19 271 PRO A CA 1
ATOM 2206 C C . PRO A 1 271 ? 29.330 1.334 16.013 1.00 58.19 271 PRO A C 1
ATOM 2208 O O . PRO A 1 271 ? 29.811 0.985 17.088 1.00 58.19 271 PRO A O 1
ATOM 2211 N N . SER A 1 272 ? 28.781 2.539 15.813 1.0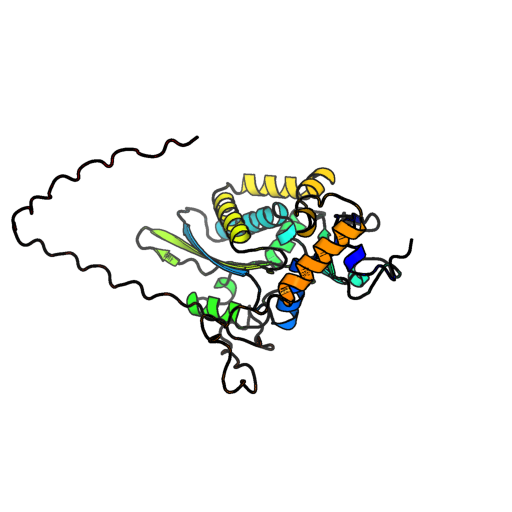0 62.50 272 SER A N 1
ATOM 2212 C CA . SER A 1 272 ? 28.724 3.571 16.859 1.00 62.50 272 SER A CA 1
ATOM 2213 C C . SER A 1 272 ? 27.956 3.066 18.079 1.00 62.50 272 SER A C 1
ATOM 2215 O O . SER A 1 272 ? 28.227 3.471 19.202 1.00 62.50 272 SER A O 1
ATOM 2217 N N . PHE A 1 273 ? 2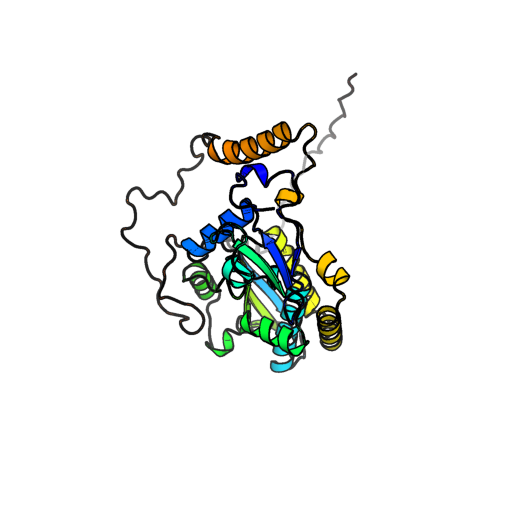7.055 2.113 17.836 1.00 58.88 273 PHE A N 1
ATOM 2218 C CA . PHE A 1 273 ? 26.418 1.276 18.832 1.00 58.88 273 PHE A CA 1
ATOM 2219 C C . PHE A 1 273 ? 26.487 -0.175 18.345 1.00 58.88 273 PHE A C 1
ATOM 2221 O O . PHE A 1 273 ? 26.207 -0.418 17.164 1.00 58.88 273 PHE A O 1
ATOM 2228 N N . PRO A 1 274 ? 26.856 -1.149 19.200 1.00 62.38 274 PRO A N 1
ATOM 2229 C CA . PRO A 1 274 ? 26.719 -2.556 18.848 1.00 62.38 274 PRO A CA 1
ATOM 2230 C C . PRO A 1 274 ? 25.272 -2.786 18.419 1.00 62.38 274 PRO A C 1
ATOM 2232 O O . PRO A 1 274 ? 24.359 -2.401 19.145 1.00 62.38 274 PRO A O 1
ATOM 2235 N N . ASN A 1 275 ? 25.066 -3.358 17.226 1.00 60.50 275 ASN A N 1
ATOM 2236 C CA . ASN A 1 275 ? 23.722 -3.640 16.735 1.00 60.50 275 ASN A CA 1
ATOM 2237 C C . ASN A 1 275 ? 23.000 -4.457 17.821 1.00 60.50 275 ASN A C 1
ATOM 2239 O O . ASN A 1 275 ? 23.425 -5.585 18.075 1.00 60.50 275 ASN A O 1
ATOM 2243 N N . PRO A 1 276 ? 21.950 -3.928 18.472 1.00 58.09 276 PRO A N 1
ATOM 2244 C CA . PRO A 1 276 ? 21.287 -4.631 19.568 1.00 58.09 276 PRO A CA 1
ATOM 2245 C C . PRO A 1 276 ? 20.634 -5.939 19.091 1.00 58.09 276 PRO A C 1
ATOM 2247 O O . PRO A 1 276 ? 20.343 -6.821 19.894 1.00 58.09 276 PRO A O 1
ATOM 2250 N N . LEU A 1 277 ? 20.465 -6.101 17.773 1.00 60.50 277 LEU A N 1
ATOM 2251 C CA . LEU A 1 277 ? 19.991 -7.322 17.128 1.00 60.50 277 LEU A CA 1
ATOM 2252 C C . LEU A 1 277 ? 21.104 -8.370 16.918 1.00 60.50 277 LEU A C 1
ATOM 2254 O O . LEU A 1 277 ? 20.802 -9.541 16.678 1.00 60.50 277 LEU A O 1
ATOM 2258 N N . CYS A 1 278 ? 22.386 -7.999 17.038 1.00 64.75 278 CYS A N 1
ATOM 2259 C CA . CYS A 1 278 ? 23.507 -8.943 17.039 1.00 64.75 278 CYS A CA 1
ATOM 2260 C C . CYS A 1 278 ? 23.573 -9.672 18.384 1.00 64.75 278 CYS A C 1
ATOM 2262 O O . CYS A 1 278 ? 24.260 -9.268 19.322 1.00 64.75 278 CYS A O 1
ATOM 2264 N N . ARG A 1 279 ? 22.858 -10.793 18.471 1.00 68.75 279 ARG A N 1
ATOM 2265 C CA . ARG A 1 279 ? 22.896 -11.676 19.639 1.00 68.75 279 ARG A CA 1
ATOM 2266 C C . ARG A 1 279 ? 24.240 -12.408 19.697 1.00 68.75 279 ARG A C 1
ATOM 2268 O O . ARG A 1 279 ? 24.670 -12.966 18.688 1.00 68.75 279 ARG A O 1
ATOM 2275 N N . LYS A 1 280 ? 24.855 -12.485 20.888 1.00 78.38 280 LYS A N 1
ATOM 2276 C CA . LYS A 1 280 ? 26.035 -13.349 21.133 1.00 78.38 280 LYS A CA 1
ATOM 2277 C C . LYS A 1 280 ? 25.752 -14.802 20.734 1.00 78.38 280 LYS A C 1
ATOM 2279 O O . LYS A 1 280 ? 26.604 -15.459 20.149 1.00 78.38 280 LYS A O 1
ATOM 2284 N N . THR A 1 281 ? 24.526 -15.253 20.994 1.00 78.44 281 THR A N 1
ATOM 2285 C CA . THR A 1 281 ? 24.013 -16.560 20.583 1.00 78.44 281 THR A CA 1
ATOM 2286 C C . THR A 1 281 ? 22.827 -16.346 19.655 1.00 78.44 281 THR A C 1
ATOM 2288 O O . THR A 1 281 ? 21.821 -15.754 20.053 1.00 78.44 281 THR A O 1
ATOM 2291 N N . ARG A 1 282 ? 22.930 -16.813 18.407 1.00 75.94 282 ARG A N 1
ATOM 2292 C CA . ARG A 1 282 ? 21.791 -16.800 17.480 1.00 75.94 282 ARG A CA 1
ATOM 2293 C C . ARG A 1 282 ? 20.659 -17.655 18.050 1.00 75.94 282 ARG A C 1
ATOM 2295 O O . ARG A 1 282 ? 20.910 -18.718 18.617 1.00 75.94 282 ARG A O 1
ATOM 2302 N N . LEU A 1 283 ? 19.417 -17.202 17.883 1.00 78.19 283 LEU A N 1
ATOM 2303 C CA . LEU A 1 283 ? 18.271 -18.066 18.154 1.00 78.19 283 LEU A CA 1
ATOM 2304 C C . LEU A 1 283 ? 18.309 -19.268 17.210 1.00 78.19 283 LEU A C 1
ATOM 2306 O O . LEU A 1 283 ? 18.637 -19.119 16.034 1.00 78.19 283 LEU A O 1
ATOM 2310 N N . LYS A 1 284 ? 17.945 -20.446 17.724 1.00 83.69 284 LYS A N 1
ATOM 2311 C CA . LYS A 1 284 ? 17.803 -21.658 16.903 1.00 83.69 284 LYS A CA 1
ATOM 2312 C C . LYS A 1 284 ? 16.592 -21.577 15.968 1.00 83.69 284 LYS A C 1
ATOM 2314 O O . LYS A 1 284 ? 16.614 -22.167 14.896 1.00 83.69 284 LYS A O 1
ATOM 2319 N N . SER A 1 285 ? 15.560 -20.840 16.371 1.00 84.75 285 SER A N 1
ATOM 2320 C CA . SER A 1 285 ? 14.334 -20.611 15.607 1.00 84.75 285 SER A CA 1
ATOM 2321 C C . SER A 1 285 ? 13.705 -19.276 16.004 1.00 84.75 285 SER A C 1
ATOM 2323 O O . SER A 1 285 ? 13.889 -18.815 17.134 1.00 84.75 285 SER A O 1
ATOM 2325 N N . ALA A 1 286 ? 12.947 -18.667 15.092 1.00 85.06 286 ALA A N 1
ATOM 2326 C CA . ALA A 1 286 ? 12.092 -17.538 15.432 1.00 85.06 286 ALA A CA 1
ATOM 2327 C C . ALA A 1 286 ? 11.004 -17.989 16.421 1.00 85.06 286 ALA A C 1
ATOM 2329 O O . ALA A 1 286 ? 10.457 -19.088 16.312 1.00 85.06 286 ALA A O 1
ATOM 2330 N N . GLU A 1 287 ? 10.721 -17.158 17.416 1.00 87.69 287 GLU A N 1
ATOM 2331 C CA . GLU A 1 287 ? 9.670 -17.424 18.393 1.00 87.69 287 GLU A CA 1
ATOM 2332 C C . GLU A 1 287 ? 8.306 -17.106 17.770 1.00 87.69 287 GLU A C 1
ATOM 2334 O O . GLU A 1 287 ? 8.115 -16.029 17.208 1.00 87.69 287 GLU A O 1
ATOM 2339 N N . ARG A 1 288 ? 7.340 -18.016 17.883 1.00 92.81 288 ARG A N 1
ATOM 2340 C CA . ARG A 1 288 ? 5.984 -17.789 17.370 1.00 92.81 288 ARG A CA 1
ATOM 2341 C C . ARG A 1 288 ? 5.188 -16.917 18.332 1.00 92.81 288 ARG A C 1
ATOM 2343 O O . ARG A 1 288 ? 5.313 -17.069 19.543 1.00 92.81 288 ARG A O 1
ATOM 2350 N N . LEU A 1 289 ? 4.374 -16.014 17.796 1.00 94.75 289 LEU A N 1
ATOM 2351 C CA . LEU A 1 289 ? 3.381 -15.309 18.600 1.00 94.75 289 LEU A CA 1
ATOM 2352 C C . LEU A 1 289 ? 2.138 -16.189 18.834 1.00 94.75 289 LEU A C 1
ATOM 2354 O O . LEU A 1 289 ? 1.827 -17.032 17.984 1.00 94.75 289 LEU A O 1
ATOM 2358 N N . PRO A 1 290 ? 1.409 -15.991 19.947 1.00 96.38 290 PRO A N 1
ATOM 2359 C CA . PRO A 1 290 ? 0.090 -16.587 20.150 1.00 96.38 290 PRO A CA 1
ATOM 2360 C C . PRO A 1 290 ? -0.884 -16.225 19.019 1.00 96.38 290 PRO A C 1
ATOM 2362 O O . PRO A 1 290 ? -0.785 -15.166 18.411 1.00 96.38 290 PRO A O 1
ATOM 2365 N N . ARG A 1 291 ? -1.852 -17.090 18.712 1.00 97.50 291 ARG A N 1
ATOM 2366 C CA . ARG A 1 291 ? -2.781 -16.879 17.586 1.00 97.50 291 ARG A CA 1
ATOM 2367 C C . ARG A 1 291 ? -4.006 -16.062 18.006 1.00 97.50 291 ARG A C 1
ATOM 2369 O O . ARG A 1 291 ? -5.103 -16.605 18.028 1.00 97.50 291 ARG A O 1
ATOM 2376 N N . HIS A 1 292 ? -3.821 -14.788 18.350 1.00 97.94 292 HIS A N 1
ATOM 2377 C CA . HIS A 1 292 ? -4.930 -13.908 18.751 1.00 97.94 292 HIS A CA 1
ATOM 2378 C C . HIS A 1 292 ? -5.855 -13.546 17.579 1.00 97.94 292 HIS A C 1
ATOM 2380 O O . HIS A 1 292 ? -7.069 -13.506 17.757 1.00 97.94 292 HIS A O 1
ATOM 2386 N N . TYR A 1 293 ? -5.302 -13.366 16.370 1.00 98.25 293 TYR A N 1
ATOM 2387 C CA . TYR A 1 293 ? -6.054 -12.860 15.212 1.00 98.25 293 TYR A CA 1
ATOM 2388 C C . TYR A 1 293 ? -6.021 -13.782 13.972 1.00 98.25 293 TYR A C 1
ATOM 2390 O O . TYR A 1 293 ? -5.719 -13.323 12.865 1.00 98.25 293 TYR A O 1
ATOM 2398 N N . PRO A 1 294 ? -6.324 -15.091 14.099 1.00 98.00 294 PRO A N 1
ATOM 2399 C CA . PRO A 1 294 ? -6.130 -16.072 13.028 1.00 98.00 294 PRO A CA 1
ATOM 2400 C C . PRO A 1 294 ? -7.053 -15.895 11.812 1.00 98.00 294 PRO A C 1
ATOM 2402 O O . PRO A 1 294 ? -6.766 -16.472 10.769 1.00 98.00 294 PRO A O 1
ATOM 2405 N N . ALA A 1 295 ? -8.148 -15.135 11.925 1.00 98.19 295 ALA A N 1
ATOM 2406 C CA . ALA A 1 295 ? -9.028 -14.822 10.794 1.00 98.19 295 ALA A CA 1
ATOM 2407 C C . ALA A 1 295 ? -8.432 -13.782 9.827 1.00 98.19 295 ALA A C 1
ATOM 2409 O O . ALA A 1 295 ? -8.813 -13.754 8.663 1.00 98.19 295 ALA A O 1
ATOM 2410 N N . LEU A 1 296 ? -7.506 -12.936 10.300 1.00 98.12 296 LEU A N 1
ATOM 2411 C CA . LEU A 1 296 ? -6.928 -11.839 9.511 1.00 98.12 296 LEU A CA 1
ATOM 2412 C C . LEU A 1 296 ? -5.440 -12.037 9.207 1.00 98.12 296 LEU A C 1
ATOM 2414 O O . LEU A 1 296 ? -4.966 -11.586 8.161 1.00 98.12 296 LEU A O 1
ATOM 2418 N N . LEU A 1 297 ? -4.714 -12.698 10.115 1.00 98.06 297 LEU A N 1
ATOM 2419 C CA . LEU A 1 297 ? -3.263 -12.850 10.069 1.00 98.06 297 LEU A CA 1
ATOM 2420 C C . LEU A 1 297 ? -2.863 -14.323 9.943 1.00 98.06 297 LEU A C 1
ATOM 2422 O O . LEU A 1 297 ? -3.440 -15.201 10.590 1.00 98.06 297 LEU A O 1
ATOM 2426 N N . ASP A 1 298 ? -1.831 -14.587 9.141 1.00 96.88 298 ASP A N 1
ATOM 2427 C CA . ASP A 1 298 ? -1.270 -15.926 8.972 1.00 96.88 298 ASP A CA 1
ATOM 2428 C C . ASP A 1 298 ? -0.119 -16.168 9.963 1.00 96.88 298 ASP A C 1
ATOM 2430 O O . ASP A 1 298 ? 0.918 -15.507 9.946 1.00 96.88 298 ASP A O 1
ATOM 2434 N N . TYR A 1 299 ? -0.310 -17.157 10.836 1.00 96.62 299 TYR A N 1
ATOM 2435 C CA . TYR A 1 299 ? 0.649 -17.562 11.869 1.00 96.62 299 TYR A CA 1
ATOM 2436 C C . TYR A 1 299 ? 1.471 -18.800 11.476 1.00 96.62 299 TYR A C 1
ATOM 2438 O O . TYR A 1 299 ? 2.256 -19.303 12.285 1.00 96.62 299 TYR A O 1
ATOM 2446 N N . ASN A 1 300 ? 1.279 -19.341 10.268 1.00 94.94 300 ASN A N 1
ATOM 2447 C CA . ASN A 1 300 ? 1.982 -20.543 9.815 1.00 94.94 300 ASN A CA 1
ATOM 2448 C C . ASN A 1 300 ? 3.450 -20.265 9.484 1.00 94.94 300 ASN A C 1
ATOM 2450 O O . ASN A 1 300 ? 4.296 -21.155 9.610 1.00 94.94 300 ASN A O 1
ATOM 2454 N N . LYS A 1 301 ? 3.758 -19.023 9.106 1.00 92.06 301 LYS A N 1
ATOM 2455 C CA . LYS A 1 301 ? 5.121 -18.533 8.917 1.00 92.06 301 LYS A CA 1
ATOM 2456 C C . LYS A 1 301 ? 5.469 -17.523 9.998 1.00 92.06 301 LYS A C 1
ATOM 2458 O O . LYS A 1 301 ? 4.601 -16.891 10.594 1.00 92.06 301 LYS A O 1
ATOM 2463 N N . THR A 1 302 ? 6.756 -17.411 10.294 1.00 90.19 302 THR A N 1
ATOM 2464 C CA . THR A 1 302 ? 7.250 -16.522 11.344 1.00 90.19 302 THR A CA 1
ATOM 2465 C C . THR A 1 302 ? 8.409 -15.718 10.783 1.00 90.19 302 THR A C 1
ATOM 2467 O O . THR A 1 302 ? 9.347 -16.334 10.266 1.00 90.19 302 THR A O 1
ATOM 2470 N N . PRO A 1 303 ? 8.370 -14.380 10.884 1.00 90.94 303 PRO A N 1
ATOM 2471 C CA . PRO A 1 303 ? 9.466 -13.556 10.416 1.00 90.94 303 PRO A CA 1
ATOM 2472 C C . PRO A 1 303 ? 10.755 -13.900 11.178 1.00 90.94 303 PRO A C 1
ATOM 2474 O O . PRO A 1 303 ? 10.713 -14.275 12.357 1.00 90.94 303 PRO A O 1
ATOM 2477 N N . PRO A 1 304 ? 11.926 -13.786 10.530 1.00 86.62 304 PRO A N 1
ATOM 2478 C CA . PRO A 1 304 ? 13.205 -14.165 11.131 1.00 86.62 304 PRO A CA 1
ATOM 2479 C C . PRO A 1 304 ? 13.575 -13.290 12.336 1.00 86.62 304 PRO A C 1
ATOM 2481 O O . PRO A 1 304 ? 14.316 -13.726 13.221 1.00 86.62 304 PRO A O 1
ATOM 2484 N N . VAL A 1 305 ? 13.065 -12.058 12.374 1.00 84.81 305 VAL A N 1
ATOM 2485 C CA . VAL A 1 305 ? 13.276 -11.093 13.450 1.00 84.81 305 VAL A CA 1
ATOM 2486 C C . VAL A 1 305 ? 11.928 -10.510 13.842 1.00 84.81 305 VAL A C 1
ATOM 2488 O O . VAL A 1 305 ? 11.153 -10.118 12.977 1.00 84.81 305 VAL A O 1
ATOM 2491 N N . LYS A 1 306 ? 11.670 -10.443 15.152 1.00 85.94 306 LYS A N 1
ATOM 2492 C CA . LYS A 1 306 ? 10.528 -9.710 15.686 1.00 85.94 306 LYS A CA 1
ATOM 2493 C C . LYS A 1 306 ? 10.863 -8.231 15.834 1.00 85.94 306 LYS A C 1
ATOM 2495 O O . LYS A 1 306 ? 11.942 -7.891 16.328 1.00 85.94 306 LYS A O 1
ATOM 2500 N N . THR A 1 307 ? 9.916 -7.383 15.476 1.00 83.50 307 THR A N 1
ATOM 2501 C CA . THR A 1 307 ? 9.998 -5.931 15.577 1.00 83.50 307 THR A CA 1
ATOM 2502 C C . THR A 1 307 ? 8.982 -5.452 16.603 1.00 83.50 307 THR A C 1
ATOM 2504 O O . THR A 1 307 ? 7.797 -5.750 16.499 1.00 83.50 307 THR A O 1
ATOM 2507 N N . TYR A 1 308 ? 9.441 -4.695 17.594 1.00 83.62 308 TYR A N 1
ATOM 2508 C CA . TYR A 1 308 ? 8.582 -4.092 18.607 1.00 83.62 308 TYR A CA 1
ATOM 2509 C C . TYR A 1 308 ? 8.704 -2.576 18.535 1.00 83.62 308 TYR A C 1
ATOM 2511 O O . TYR A 1 308 ? 9.806 -2.044 18.371 1.00 83.62 308 TYR A O 1
ATOM 2519 N N . SER A 1 309 ? 7.578 -1.884 18.677 1.00 73.56 309 SER A N 1
ATOM 2520 C CA . SER A 1 309 ? 7.563 -0.435 18.834 1.00 73.56 309 SER A CA 1
ATOM 2521 C C . SER A 1 309 ? 8.251 -0.068 20.145 1.00 73.56 309 SER A C 1
ATOM 2523 O O . SER A 1 309 ? 7.839 -0.507 21.217 1.00 73.56 309 SER A O 1
ATOM 2525 N N . VAL A 1 310 ? 9.306 0.741 20.070 1.00 68.06 310 VAL A N 1
ATOM 2526 C CA . VAL A 1 310 ? 9.918 1.334 21.261 1.00 68.06 310 VAL A CA 1
ATOM 2527 C C . VAL A 1 310 ? 9.302 2.708 21.456 1.00 68.06 310 VAL A C 1
ATOM 2529 O O . VAL A 1 310 ? 9.669 3.669 20.781 1.00 68.06 310 VAL A O 1
ATOM 2532 N N . THR A 1 311 ? 8.356 2.800 22.382 1.00 67.62 311 THR A N 1
ATOM 2533 C CA . THR A 1 311 ? 7.773 4.078 22.786 1.00 67.62 311 THR A CA 1
ATOM 2534 C C . THR A 1 311 ? 8.578 4.616 23.962 1.00 67.62 311 THR A C 1
ATOM 2536 O O . THR A 1 311 ? 8.691 3.955 24.993 1.00 67.62 311 THR A O 1
ATOM 2539 N N . ALA A 1 312 ? 9.163 5.810 23.830 1.00 65.88 312 ALA A N 1
ATOM 2540 C CA . ALA A 1 312 ? 9.756 6.475 24.985 1.00 65.88 312 ALA A CA 1
ATOM 2541 C C . ALA A 1 312 ? 8.633 6.767 25.999 1.00 65.88 312 ALA A C 1
ATOM 2543 O O . ALA A 1 312 ? 7.615 7.344 25.598 1.00 65.88 312 ALA A O 1
ATOM 2544 N N . PRO A 1 313 ? 8.773 6.377 27.280 1.00 64.62 313 PRO A N 1
ATOM 2545 C CA . PRO A 1 313 ? 7.775 6.710 28.283 1.00 64.62 313 PRO A CA 1
ATOM 2546 C C . PRO A 1 313 ? 7.627 8.231 28.315 1.00 64.62 313 PRO A C 1
ATOM 2548 O O . PRO A 1 313 ? 8.606 8.958 28.500 1.00 64.62 313 PRO A O 1
ATOM 2551 N N . ARG A 1 314 ? 6.410 8.728 28.078 1.00 54.69 314 ARG A N 1
ATOM 2552 C CA . ARG A 1 314 ? 6.121 10.147 28.288 1.00 54.69 314 ARG A CA 1
ATOM 2553 C C . ARG A 1 314 ? 6.298 10.416 29.777 1.00 54.69 314 ARG A C 1
ATOM 2555 O O . ARG A 1 314 ? 5.732 9.687 30.591 1.00 54.69 314 ARG A O 1
ATOM 2562 N N . SER A 1 315 ? 7.088 11.431 30.124 1.00 58.06 315 SER A N 1
ATOM 2563 C CA . SER A 1 315 ? 7.185 11.901 31.506 1.00 58.06 315 SER A CA 1
ATOM 2564 C C . SER A 1 315 ? 5.775 12.091 32.073 1.00 58.06 315 SER A C 1
ATOM 2566 O O . SER A 1 315 ? 4.894 12.536 31.324 1.00 58.06 315 SER A O 1
ATOM 2568 N N . PRO A 1 316 ? 5.535 11.750 33.352 1.00 58.59 316 PRO A N 1
ATOM 2569 C CA . PRO A 1 316 ? 4.235 11.972 33.965 1.00 58.59 316 PRO A CA 1
ATOM 2570 C C . PRO A 1 316 ? 3.822 13.435 33.757 1.00 58.59 316 PRO A C 1
ATOM 2572 O O . PRO A 1 316 ? 4.694 14.315 33.772 1.00 58.59 316 PRO A O 1
ATOM 2575 N N . PRO A 1 317 ? 2.526 13.706 33.511 1.00 52.28 317 PRO A N 1
ATOM 2576 C CA . PRO A 1 317 ? 2.048 15.072 33.375 1.00 52.28 317 PRO A CA 1
ATOM 2577 C C . PRO A 1 317 ? 2.524 15.858 34.593 1.00 52.28 317 PRO A C 1
ATOM 2579 O O . PRO A 1 317 ? 2.362 15.397 35.725 1.00 52.28 317 PRO A O 1
ATOM 2582 N N . ALA A 1 318 ? 3.174 17.000 34.347 1.00 53.47 318 ALA A N 1
ATOM 2583 C CA . ALA A 1 318 ? 3.584 17.900 35.413 1.00 53.47 318 ALA A CA 1
ATOM 2584 C C . ALA A 1 318 ? 2.361 18.127 36.303 1.00 53.47 318 ALA A C 1
ATOM 2586 O O . ALA A 1 318 ? 1.306 18.526 35.801 1.00 53.47 318 ALA A O 1
ATOM 2587 N N . GLN A 1 319 ? 2.476 17.773 37.586 1.00 49.09 319 GLN A N 1
ATOM 2588 C CA . GLN A 1 319 ? 1.369 17.959 38.508 1.00 49.09 319 GLN A CA 1
ATOM 2589 C C . GLN A 1 319 ? 0.949 19.430 38.450 1.00 49.09 319 GLN A C 1
ATOM 2591 O O . GLN A 1 319 ? 1.829 20.299 38.393 1.00 49.09 319 GLN A O 1
ATOM 2596 N N . PRO A 1 320 ? -0.362 19.725 38.403 1.00 44.22 320 PRO A N 1
ATOM 2597 C CA . PRO A 1 320 ? -0.823 21.096 38.493 1.00 44.22 320 PRO A CA 1
ATOM 2598 C C . PRO A 1 320 ? -0.250 21.665 39.787 1.00 44.22 320 PRO A C 1
ATOM 2600 O O . PRO A 1 320 ? -0.554 21.178 40.873 1.00 44.22 320 PRO A O 1
ATOM 2603 N N . HIS A 1 321 ? 0.649 22.637 39.651 1.00 44.12 321 HIS A N 1
ATOM 2604 C CA . HIS A 1 321 ? 1.168 23.385 40.781 1.00 44.12 321 HIS A CA 1
ATOM 2605 C C . HIS A 1 321 ? -0.043 23.996 41.489 1.00 44.12 321 HIS A C 1
ATOM 2607 O O . HIS A 1 321 ? -0.670 24.914 40.958 1.00 44.12 321 HIS A O 1
ATOM 2613 N N . GLU A 1 322 ? -0.390 23.462 42.660 1.00 40.50 322 GLU A N 1
ATOM 2614 C CA . GLU A 1 322 ? -1.286 24.137 43.584 1.00 40.50 322 GLU A CA 1
ATOM 2615 C C . GLU A 1 322 ? -0.707 25.527 43.831 1.00 40.50 322 GLU A C 1
ATOM 2617 O O . GLU A 1 322 ? 0.430 25.703 44.281 1.00 40.50 322 GLU A O 1
ATOM 2622 N N . SER A 1 323 ? -1.488 26.527 43.447 1.00 52.56 323 SER A N 1
ATOM 2623 C CA . SER A 1 323 ? -1.215 27.930 43.685 1.00 52.56 323 SER A CA 1
ATOM 2624 C C . SER A 1 323 ? -1.037 28.166 45.184 1.00 52.56 323 SER A C 1
ATOM 2626 O O . SER A 1 323 ? -2.010 28.187 45.933 1.00 52.56 323 SER A O 1
ATOM 2628 N N . SER A 1 324 ? 0.208 28.369 45.606 1.00 39.75 324 SER A N 1
ATOM 2629 C CA . SER A 1 324 ? 0.572 28.990 46.881 1.00 39.75 324 SER A CA 1
ATOM 2630 C C . SER A 1 324 ? 1.428 30.235 46.613 1.00 39.75 324 SER A C 1
ATOM 2632 O O . SER A 1 324 ? 2.060 30.337 45.559 1.00 39.75 324 SER A O 1
ATOM 2634 N N . PRO A 1 325 ? 1.361 31.247 47.493 1.00 47.09 325 PRO A N 1
ATOM 2635 C CA . PRO A 1 325 ? 1.331 32.638 47.070 1.00 47.09 325 PRO A CA 1
ATOM 2636 C C . PRO A 1 325 ? 2.719 33.261 46.899 1.00 47.09 325 PRO A C 1
ATOM 2638 O O . PRO A 1 325 ? 3.628 33.024 47.686 1.00 47.09 325 PRO A O 1
ATOM 2641 N N . SER A 1 326 ? 2.814 34.136 45.891 1.00 51.34 326 SER A N 1
ATOM 2642 C CA . SER A 1 326 ? 3.708 35.299 45.810 1.00 51.34 326 SER A CA 1
ATOM 2643 C C . SER A 1 326 ? 5.142 35.102 46.330 1.00 51.34 326 SER A C 1
ATOM 2645 O O . SER A 1 326 ? 5.505 35.616 47.388 1.00 51.34 326 SER A O 1
ATOM 2647 N N . ALA A 1 327 ? 5.993 34.468 45.523 1.00 41.81 327 ALA A N 1
ATOM 2648 C CA . ALA A 1 327 ? 7.440 34.644 45.616 1.00 41.81 327 ALA A CA 1
ATOM 2649 C C . ALA A 1 327 ? 7.901 35.650 44.548 1.00 41.81 327 ALA A C 1
ATOM 2651 O O . ALA A 1 327 ? 7.492 35.580 43.389 1.00 41.81 327 ALA A O 1
ATOM 2652 N N . ALA A 1 328 ? 8.708 36.617 44.982 1.00 49.50 328 ALA A N 1
ATOM 2653 C CA . ALA A 1 328 ? 9.155 37.779 44.227 1.00 49.50 328 ALA A CA 1
ATOM 2654 C C . ALA A 1 328 ? 9.776 37.438 42.859 1.00 49.50 328 ALA A C 1
ATOM 2656 O O . ALA A 1 328 ? 10.503 36.456 42.709 1.00 49.50 328 ALA A O 1
ATOM 2657 N N . GLN A 1 329 ? 9.508 38.301 41.874 1.00 38.31 329 GLN A N 1
ATOM 2658 C CA . GLN A 1 329 ? 10.090 38.231 40.534 1.00 38.31 329 GLN A CA 1
ATOM 2659 C C . GLN A 1 329 ? 11.626 38.316 40.597 1.00 38.31 329 GLN A C 1
ATOM 2661 O O . GLN A 1 329 ? 12.151 39.296 41.133 1.00 38.31 329 GLN A O 1
ATOM 2666 N N . PRO A 1 330 ? 12.366 37.360 40.010 1.00 40.53 330 PRO A N 1
ATOM 2667 C CA . PRO A 1 330 ? 13.789 37.532 39.781 1.00 40.53 330 PRO A CA 1
ATOM 2668 C C . PRO A 1 330 ? 13.995 38.509 38.616 1.00 40.53 330 PRO A C 1
ATOM 2670 O O . PRO A 1 330 ? 13.461 38.338 37.518 1.00 40.53 330 PRO A O 1
ATOM 2673 N N . THR A 1 331 ? 14.774 39.556 38.864 1.00 44.72 331 THR A N 1
ATOM 2674 C CA . THR A 1 331 ? 15.238 40.497 37.847 1.00 44.72 331 THR A CA 1
ATOM 2675 C C . THR A 1 331 ? 16.183 39.784 36.878 1.00 44.72 331 THR A C 1
ATOM 2677 O O . THR A 1 331 ? 17.258 39.320 37.251 1.00 44.72 331 THR A O 1
ATOM 2680 N N . TYR A 1 332 ? 15.785 39.695 35.609 1.00 40.25 332 TYR A N 1
ATOM 2681 C CA . TYR A 1 332 ? 16.661 39.226 34.537 1.00 40.25 332 TYR A CA 1
ATOM 2682 C C . TYR A 1 332 ? 17.622 40.348 34.111 1.00 40.25 332 TYR A C 1
ATOM 2684 O O . TYR A 1 332 ? 17.165 41.460 33.826 1.00 40.25 332 TYR A O 1
ATOM 2692 N N . PRO A 1 333 ? 18.940 40.096 34.014 1.00 40.69 333 PRO A N 1
ATOM 2693 C CA . PRO A 1 333 ? 19.857 41.045 33.406 1.00 40.69 333 PRO A CA 1
ATOM 2694 C C . PRO A 1 333 ? 19.610 41.126 31.893 1.00 40.69 333 PRO A C 1
ATOM 2696 O O . PRO A 1 333 ? 19.541 40.117 31.191 1.00 40.69 333 PRO A O 1
ATOM 2699 N N . SER A 1 334 ? 19.481 42.361 31.410 1.00 47.12 334 SER A N 1
ATOM 2700 C CA . SER A 1 334 ? 19.337 42.738 30.003 1.00 47.12 334 SER A CA 1
ATOM 2701 C C . SER A 1 334 ? 20.427 42.104 29.129 1.00 47.12 334 SER A C 1
ATOM 2703 O O . SER A 1 334 ? 21.621 42.355 29.314 1.00 47.12 334 SER A O 1
ATOM 2705 N N . ALA A 1 335 ? 20.013 41.279 28.166 1.00 41.62 335 ALA A N 1
ATOM 2706 C CA . ALA A 1 335 ? 20.894 40.718 27.154 1.00 41.62 335 ALA A CA 1
ATOM 2707 C C . ALA A 1 335 ? 21.290 41.810 26.146 1.00 41.62 335 ALA A C 1
ATOM 2709 O O . ALA A 1 335 ? 20.455 42.339 25.411 1.00 41.62 335 ALA A O 1
ATOM 2710 N N . ARG A 1 336 ? 22.587 42.139 26.103 1.00 43.38 336 ARG A N 1
ATOM 2711 C CA . ARG A 1 336 ? 23.192 42.962 25.047 1.00 43.38 336 ARG A CA 1
ATOM 2712 C C . ARG A 1 336 ? 23.054 42.264 23.691 1.00 43.38 336 ARG A C 1
ATOM 2714 O O . ARG A 1 336 ? 23.377 41.086 23.561 1.00 43.38 336 ARG A O 1
ATOM 2721 N N . ALA A 1 337 ? 22.628 43.025 22.686 1.00 46.91 337 ALA A N 1
ATOM 2722 C CA . ALA A 1 337 ? 22.587 42.600 21.292 1.00 46.91 337 ALA A CA 1
ATOM 2723 C C . ALA A 1 337 ? 23.998 42.259 20.759 1.00 46.91 337 ALA A C 1
ATOM 2725 O O . ALA A 1 337 ? 24.952 42.977 21.078 1.00 46.91 337 ALA A O 1
ATOM 2726 N N . PRO A 1 338 ? 24.157 41.207 19.936 1.00 45.28 338 PRO A N 1
ATOM 2727 C CA . PRO A 1 338 ? 25.423 40.915 19.278 1.00 45.28 338 PRO A CA 1
ATOM 2728 C C . PRO A 1 338 ? 25.643 41.823 18.056 1.00 45.28 338 PRO A C 1
ATOM 2730 O O . PRO A 1 338 ? 24.770 41.971 17.200 1.00 45.28 338 PRO A O 1
ATOM 2733 N N . SER A 1 339 ? 26.838 42.411 17.976 1.00 45.34 339 SER A N 1
ATOM 2734 C CA . SER A 1 339 ? 27.324 43.189 16.832 1.00 45.34 339 SER A CA 1
ATOM 2735 C C . SER A 1 339 ? 27.580 42.305 15.600 1.00 45.34 339 SER A C 1
ATOM 2737 O O . SER A 1 339 ? 28.098 41.196 15.750 1.00 45.34 339 SER A O 1
ATOM 2739 N N . PRO A 1 340 ? 27.312 42.791 14.373 1.00 46.09 340 PRO A N 1
ATOM 2740 C CA . PRO A 1 340 ? 27.620 42.068 13.148 1.00 46.09 340 PRO A CA 1
ATOM 2741 C C . PRO A 1 340 ? 29.078 42.309 12.733 1.00 46.09 340 PRO A C 1
ATOM 2743 O O . PRO A 1 340 ? 29.459 43.404 12.325 1.00 46.09 340 PRO A O 1
ATOM 2746 N N . LEU A 1 341 ? 29.895 41.263 12.797 1.00 42.78 341 LEU A N 1
ATOM 2747 C CA . LEU A 1 341 ? 31.183 41.179 12.113 1.00 42.78 341 LEU A CA 1
ATOM 2748 C C . LEU A 1 341 ? 31.083 40.002 11.158 1.00 42.78 341 LEU A C 1
ATOM 2750 O O . LEU A 1 341 ? 30.862 38.908 11.642 1.00 42.78 341 LEU A O 1
ATOM 2754 N N . TRP A 1 342 ? 31.162 40.259 9.850 1.00 39.59 342 TRP A N 1
ATOM 2755 C CA . TRP A 1 342 ? 31.876 39.479 8.825 1.00 39.59 342 TRP A CA 1
ATOM 2756 C C . TRP A 1 342 ? 31.668 40.189 7.473 1.00 39.59 342 TRP A C 1
ATOM 2758 O O . TRP A 1 342 ? 30.657 40.018 6.796 1.00 39.59 342 TRP A O 1
ATOM 2768 N N . ARG A 1 343 ? 32.642 41.029 7.101 1.00 40.44 343 ARG A N 1
ATOM 2769 C CA . ARG A 1 343 ? 32.972 41.362 5.709 1.00 40.44 343 ARG A CA 1
ATOM 2770 C C . ARG A 1 343 ? 34.327 40.726 5.415 1.00 40.44 343 ARG A C 1
ATOM 2772 O O . ARG A 1 343 ? 35.270 40.956 6.165 1.00 40.44 343 ARG A O 1
ATOM 2779 N N . SER A 1 344 ? 34.411 40.005 4.312 1.00 47.53 344 SER A N 1
ATOM 2780 C CA . SER A 1 344 ? 35.637 39.726 3.556 1.00 47.53 344 SER A CA 1
ATOM 2781 C C . SER A 1 344 ? 35.168 39.352 2.149 1.00 47.53 344 SER A C 1
ATOM 2783 O O . SER A 1 344 ? 34.262 38.527 2.042 1.00 47.53 344 SER A O 1
ATOM 2785 N N . SER A 1 345 ? 35.503 40.116 1.110 1.00 53.94 345 SER A N 1
ATOM 2786 C CA . SER A 1 345 ? 36.782 40.154 0.370 1.00 53.94 345 SER A CA 1
ATOM 2787 C C . SER A 1 345 ? 36.574 39.472 -0.972 1.00 53.94 345 SER A C 1
ATOM 2789 O O . SER A 1 345 ? 36.222 38.273 -0.947 1.00 53.94 345 SER A O 1
#

Sequence (345 aa):
MDTDGMHWLGRYGTKYHRWQQLHNSSAETWYRPIGLVEGLFDRDGMHGEGTADVNTLLGAQLSTDMEPEVLRRKILLAWTVLRFQHVLLSARALCREDFLPRGAGSPKDRFFVVERPGRVDEMVEEASRTMDFVQDHYHEVDVDDFYTHVMNTARVFDNSKNLARLFILPLKSVSDGRLLFQAISVVAHEIADALTIYRWHAHFLSLLNTPISVLEKQAARLCFASSSDLRSRLPPAQEDLYPPITGNRARQRWFWAISRILRHVRRPPPPSFPNPLCRKTRLKSAERLPRHYPALLDYNKTPPVKTYSVTAPRSPPAQPHESSPSAAQPTYPSARAPSPLWRSS